Protein AF-A0A9N9K2X1-F1 (afdb_monomer_lite)

Structure (mmCIF, N/CA/C/O backbone):
data_AF-A0A9N9K2X1-F1
#
_entry.id   AF-A0A9N9K2X1-F1
#
loop_
_atom_site.group_PDB
_atom_site.id
_atom_site.type_symbol
_atom_site.label_atom_id
_atom_site.label_alt_id
_atom_site.label_comp_id
_atom_site.label_asym_id
_atom_site.label_entity_id
_atom_site.label_seq_id
_atom_site.pdbx_PDB_ins_code
_atom_site.Cartn_x
_atom_site.Cartn_y
_atom_site.Cartn_z
_atom_site.occupancy
_atom_site.B_iso_or_equiv
_atom_site.auth_seq_id
_atom_site.auth_comp_id
_atom_site.auth_asym_id
_atom_site.auth_atom_id
_atom_site.pdbx_PDB_model_num
ATOM 1 N N . VAL A 1 1 ? 5.734 10.054 -2.076 1.00 80.88 1 VAL A N 1
ATOM 2 C CA . VAL A 1 1 ? 6.865 9.571 -2.913 1.00 80.88 1 VAL A CA 1
ATOM 3 C C . VAL A 1 1 ? 6.576 9.712 -4.404 1.00 80.88 1 VAL A C 1
ATOM 5 O O . VAL A 1 1 ? 7.288 10.464 -5.053 1.00 80.88 1 VAL A O 1
ATOM 8 N N . PHE A 1 2 ? 5.542 9.061 -4.954 1.00 87.94 2 PHE A N 1
ATOM 9 C CA . PHE A 1 2 ? 5.272 9.097 -6.401 1.00 87.94 2 PHE A CA 1
ATOM 10 C C . PHE A 1 2 ? 5.080 10.501 -6.980 1.00 87.94 2 PHE A C 1
ATOM 12 O O . PHE A 1 2 ? 5.677 10.786 -8.007 1.00 87.94 2 PHE A O 1
ATOM 19 N N . ASP A 1 3 ? 4.344 11.396 -6.319 1.00 88.25 3 ASP A N 1
ATOM 20 C CA . ASP A 1 3 ? 4.157 12.766 -6.832 1.00 88.25 3 ASP A CA 1
ATOM 21 C C . ASP A 1 3 ? 5.471 13.547 -6.903 1.00 88.25 3 ASP A C 1
ATOM 23 O O . ASP A 1 3 ? 5.745 14.235 -7.885 1.00 88.25 3 ASP A O 1
ATOM 27 N N . TYR A 1 4 ? 6.339 13.364 -5.906 1.00 88.38 4 TYR A N 1
ATOM 28 C CA . TYR A 1 4 ? 7.687 13.915 -5.941 1.00 88.38 4 TYR A CA 1
ATOM 29 C C . TYR A 1 4 ? 8.490 13.327 -7.113 1.00 88.38 4 TYR A C 1
ATOM 31 O O . TYR A 1 4 ? 9.079 14.084 -7.880 1.00 88.38 4 TYR A O 1
ATOM 39 N N . LEU A 1 5 ? 8.480 12.003 -7.311 1.00 91.25 5 LEU A N 1
ATOM 40 C CA . LEU A 1 5 ? 9.215 11.377 -8.417 1.00 91.25 5 LEU A CA 1
ATOM 41 C C . LEU A 1 5 ? 8.670 11.813 -9.788 1.00 91.25 5 LEU A C 1
ATOM 43 O O . LEU A 1 5 ? 9.458 12.113 -10.682 1.00 91.25 5 LEU A O 1
ATOM 47 N N . ARG A 1 6 ? 7.343 11.917 -9.937 1.00 93.06 6 ARG A N 1
ATOM 48 C CA . A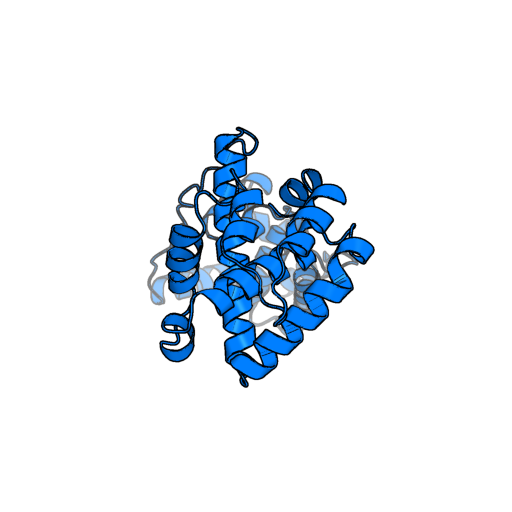RG A 1 6 ? 6.672 12.421 -11.148 1.00 93.06 6 ARG A CA 1
ATOM 49 C C . ARG A 1 6 ? 7.081 13.854 -11.459 1.00 93.06 6 ARG A C 1
ATOM 51 O O . ARG A 1 6 ? 7.358 14.160 -12.610 1.00 93.06 6 ARG A O 1
ATOM 58 N N . SER A 1 7 ? 7.223 14.706 -10.438 1.00 90.06 7 SER A N 1
ATOM 59 C CA . SER A 1 7 ? 7.677 16.095 -10.620 1.00 90.06 7 SER A CA 1
ATOM 60 C C . SER A 1 7 ? 9.088 16.217 -11.214 1.00 90.06 7 SER A C 1
ATOM 62 O O . SER A 1 7 ? 9.440 17.261 -11.759 1.00 90.06 7 SER A O 1
ATOM 64 N N . LYS A 1 8 ? 9.903 15.157 -11.113 1.00 88.50 8 LYS A N 1
ATOM 65 C CA . LYS A 1 8 ? 11.246 15.073 -11.706 1.00 88.50 8 LYS A CA 1
ATOM 66 C C . LYS A 1 8 ? 11.245 14.399 -13.086 1.00 88.50 8 LYS A C 1
ATOM 68 O O . LYS A 1 8 ? 12.270 14.407 -13.764 1.00 88.50 8 LYS A O 1
ATOM 73 N N . GLY A 1 9 ? 10.129 13.788 -13.484 1.00 91.56 9 GLY A N 1
ATOM 74 C CA . GLY A 1 9 ? 9.975 13.098 -14.757 1.00 91.56 9 GLY A CA 1
ATOM 75 C C . GLY A 1 9 ? 9.932 14.060 -15.941 1.00 91.56 9 GLY A C 1
ATOM 76 O O . GLY A 1 9 ? 9.418 15.171 -15.840 1.00 91.56 9 GLY A O 1
ATOM 77 N N . THR A 1 10 ? 10.483 13.635 -17.078 1.00 95.25 10 THR A N 1
ATOM 78 C CA . THR A 1 10 ? 10.420 14.387 -18.338 1.00 95.25 10 THR A CA 1
ATOM 79 C C . THR A 1 10 ? 10.227 13.446 -19.525 1.00 95.25 10 THR A C 1
ATOM 81 O O . THR A 1 10 ? 10.585 12.264 -19.466 1.00 95.25 10 THR A O 1
ATOM 84 N N . ALA A 1 11 ? 9.711 13.975 -20.637 1.00 95.62 11 ALA A N 1
ATOM 85 C CA . ALA A 1 11 ? 9.629 13.241 -21.900 1.00 95.62 11 ALA A CA 1
ATOM 86 C C . ALA A 1 11 ? 11.023 12.807 -22.396 1.00 95.62 11 ALA A C 1
ATOM 88 O O . ALA A 1 11 ? 11.191 11.707 -22.916 1.00 95.62 11 ALA A O 1
ATOM 89 N N . ASP A 1 12 ? 12.046 13.638 -22.182 1.00 96.50 12 ASP A N 1
ATOM 90 C CA . ASP A 1 12 ? 13.437 13.334 -22.538 1.00 96.50 12 ASP A CA 1
ATOM 91 C C . ASP A 1 12 ? 13.977 12.143 -21.745 1.00 96.50 12 ASP A C 1
ATOM 93 O O . ASP A 1 12 ? 14.631 11.270 -22.317 1.00 96.50 12 ASP A O 1
ATOM 97 N N . LEU A 1 13 ? 13.653 12.065 -20.450 1.00 95.69 13 LEU A N 1
ATOM 98 C CA . LEU A 1 13 ? 13.988 10.911 -19.622 1.00 95.69 13 LEU A CA 1
ATOM 99 C C . LEU A 1 13 ? 13.283 9.645 -20.130 1.00 95.69 13 LEU A C 1
ATOM 101 O O . LEU A 1 13 ? 13.936 8.612 -20.268 1.00 95.69 13 LEU A O 1
ATOM 105 N N . ALA A 1 14 ? 11.992 9.725 -20.472 1.00 96.44 14 ALA A N 1
ATOM 106 C CA . ALA A 1 14 ? 11.249 8.595 -21.037 1.00 96.44 14 ALA A CA 1
ATOM 107 C C . ALA A 1 14 ? 11.882 8.085 -22.342 1.00 96.44 14 ALA A C 1
ATOM 109 O O . ALA A 1 14 ? 12.139 6.886 -22.478 1.00 96.44 14 ALA A O 1
ATOM 110 N N . ARG A 1 15 ? 12.208 8.993 -23.272 1.00 95.50 15 ARG A N 1
ATOM 111 C CA . ARG A 1 15 ? 12.887 8.657 -24.535 1.00 95.50 15 ARG A CA 1
ATOM 112 C C . ARG A 1 15 ? 14.270 8.060 -24.301 1.00 95.50 15 ARG A C 1
ATOM 114 O O . ARG A 1 15 ? 14.623 7.079 -24.950 1.00 95.50 15 ARG A O 1
ATOM 121 N N . SER A 1 16 ? 15.035 8.621 -23.364 1.00 95.06 16 SER A N 1
ATOM 122 C CA . SER A 1 16 ? 16.361 8.118 -22.990 1.00 95.06 16 SER A CA 1
ATOM 123 C C . SER A 1 16 ? 16.284 6.673 -22.489 1.00 95.06 16 SER A C 1
ATOM 125 O O . SER A 1 16 ? 16.971 5.803 -23.027 1.00 95.06 16 SER A O 1
ATOM 127 N N . LEU A 1 17 ? 15.365 6.385 -21.560 1.00 95.06 17 LEU A N 1
ATOM 128 C CA . LEU A 1 17 ? 15.118 5.030 -21.054 1.00 95.06 17 LEU A CA 1
ATOM 129 C C . LEU A 1 17 ? 14.725 4.063 -22.182 1.00 95.06 17 LEU A C 1
ATOM 131 O O . LEU A 1 17 ? 15.268 2.965 -22.275 1.00 95.06 17 LEU A O 1
ATOM 135 N N . CYS A 1 18 ? 13.825 4.481 -23.076 1.00 94.69 18 CYS A N 1
ATOM 136 C CA . CYS A 1 18 ? 13.357 3.642 -24.183 1.00 94.69 18 CYS A CA 1
ATOM 137 C C . CYS A 1 18 ? 14.431 3.400 -25.251 1.00 94.69 18 CYS A C 1
ATOM 139 O O . CYS A 1 18 ? 14.472 2.324 -25.846 1.00 94.69 18 CYS A O 1
ATOM 141 N N . SER A 1 19 ? 15.339 4.356 -25.467 1.00 91.56 19 SER A N 1
ATOM 142 C CA . SER A 1 19 ? 16.442 4.218 -26.428 1.00 91.56 19 SER A CA 1
ATOM 143 C C . SER A 1 19 ? 17.458 3.137 -26.042 1.00 91.56 19 SER A C 1
ATOM 145 O O . SER A 1 19 ? 18.160 2.619 -26.907 1.00 91.56 19 SER A O 1
ATOM 147 N N . ALA A 1 20 ? 17.506 2.769 -24.757 1.00 88.38 20 ALA A N 1
ATOM 148 C CA . ALA A 1 20 ? 18.355 1.704 -24.232 1.00 88.38 20 ALA A CA 1
ATOM 149 C C . ALA A 1 20 ? 17.711 0.303 -24.319 1.00 88.38 20 ALA A C 1
ATOM 151 O O . ALA A 1 20 ? 18.327 -0.674 -23.885 1.00 88.38 20 ALA A O 1
ATOM 152 N N . GLN A 1 21 ? 16.490 0.188 -24.863 1.00 94.88 21 GLN A N 1
ATOM 153 C CA . GLN A 1 21 ? 15.801 -1.092 -25.024 1.00 94.88 21 GLN A CA 1
ATOM 154 C C . GLN A 1 21 ? 16.490 -1.972 -26.074 1.00 94.88 21 GLN A C 1
ATOM 156 O O . GLN A 1 21 ? 16.774 -1.551 -27.196 1.00 94.88 21 GLN A O 1
ATOM 161 N N . GLU A 1 22 ? 16.708 -3.234 -25.724 1.00 94.88 22 GLU A N 1
ATOM 162 C CA . GLU A 1 22 ? 17.331 -4.229 -26.586 1.00 94.88 22 GLU A CA 1
ATOM 163 C C . GLU A 1 22 ? 16.373 -4.717 -27.696 1.00 94.88 22 GLU A C 1
ATOM 165 O O . GLU A 1 22 ? 15.149 -4.515 -27.677 1.00 94.88 22 GLU A O 1
ATOM 170 N N . SER A 1 23 ? 16.925 -5.383 -28.715 1.00 93.19 23 SER A N 1
ATOM 171 C CA . SER A 1 23 ? 16.158 -5.859 -29.878 1.00 93.19 23 SER A CA 1
ATOM 172 C C . SER A 1 23 ? 15.098 -6.908 -29.515 1.00 93.19 23 SER A C 1
ATOM 174 O O . SER A 1 23 ? 14.018 -6.920 -30.105 1.00 93.19 23 SER A O 1
ATOM 176 N N . ASN A 1 24 ? 15.366 -7.730 -28.501 1.00 92.19 24 ASN A N 1
ATOM 177 C CA . ASN A 1 24 ? 14.441 -8.711 -27.918 1.00 92.19 24 ASN A CA 1
ATOM 178 C C . ASN A 1 24 ? 13.330 -8.081 -27.046 1.00 92.19 24 ASN A C 1
ATOM 180 O O . ASN A 1 24 ? 12.452 -8.802 -26.587 1.00 92.19 24 ASN A O 1
ATOM 184 N N . GLY A 1 25 ? 13.356 -6.762 -26.816 1.00 93.00 25 GLY A N 1
ATOM 185 C CA . GLY A 1 25 ? 12.379 -6.047 -25.991 1.00 93.00 25 GLY A CA 1
ATOM 186 C C . GLY A 1 25 ? 12.770 -5.871 -24.520 1.00 93.00 25 GLY A C 1
ATOM 187 O O . GLY A 1 25 ? 12.050 -5.169 -23.810 1.00 93.00 25 GLY A O 1
ATOM 188 N N . THR A 1 26 ? 13.892 -6.429 -24.054 1.00 96.75 26 THR A N 1
ATOM 189 C CA . THR A 1 26 ? 14.354 -6.243 -22.667 1.00 96.75 26 THR A CA 1
ATOM 190 C C . THR A 1 26 ? 15.044 -4.905 -22.451 1.00 96.75 26 THR A C 1
ATOM 192 O O . THR A 1 26 ? 15.511 -4.267 -23.393 1.00 96.75 26 THR A O 1
ATOM 195 N N . PHE A 1 27 ? 15.138 -4.484 -21.190 1.00 95.75 27 PHE A N 1
ATOM 196 C CA . PHE A 1 27 ? 15.959 -3.343 -20.796 1.00 95.75 27 PHE A CA 1
ATOM 197 C C . PHE A 1 27 ? 17.267 -3.814 -20.170 1.00 95.75 27 PHE A C 1
ATOM 199 O O . PHE A 1 27 ? 17.285 -4.678 -19.290 1.00 95.75 27 PHE A O 1
ATOM 206 N N . SER A 1 28 ? 18.366 -3.218 -20.626 1.00 89.56 28 SER A N 1
ATOM 207 C CA . SER A 1 28 ? 19.702 -3.510 -20.117 1.00 89.56 28 SER A CA 1
ATOM 208 C C . SER A 1 28 ? 19.957 -2.798 -18.778 1.00 89.56 28 SER A C 1
ATOM 210 O O . SER A 1 28 ? 19.285 -1.805 -18.466 1.00 89.56 28 SER A O 1
ATOM 212 N N . PRO A 1 29 ? 20.968 -3.224 -17.996 1.00 89.81 29 PRO A N 1
ATOM 213 C CA . PRO A 1 29 ? 21.366 -2.542 -16.764 1.00 89.81 29 PRO A CA 1
ATOM 214 C C . PRO A 1 29 ? 21.698 -1.058 -16.972 1.00 89.81 29 PRO A C 1
ATOM 216 O O . PRO A 1 29 ? 21.477 -0.244 -16.077 1.00 89.81 29 PRO A O 1
ATOM 219 N N . GLN A 1 30 ? 22.196 -0.684 -18.157 1.00 88.06 30 GLN A N 1
ATOM 220 C CA . GLN A 1 30 ? 22.507 0.703 -18.512 1.00 88.06 30 GLN A CA 1
ATOM 221 C C . GLN A 1 30 ? 21.273 1.604 -18.417 1.00 88.06 30 GLN A C 1
ATOM 223 O O . GLN A 1 30 ? 21.400 2.752 -17.999 1.00 88.06 30 GLN A O 1
ATOM 228 N N . THR A 1 31 ? 20.080 1.074 -18.684 1.00 90.44 31 THR A N 1
ATOM 229 C CA . THR A 1 31 ? 18.815 1.802 -18.513 1.00 90.44 31 THR A CA 1
ATOM 230 C C . THR A 1 31 ? 18.639 2.310 -17.082 1.00 90.44 31 THR A C 1
ATOM 232 O O . THR A 1 31 ? 18.198 3.430 -16.870 1.00 90.44 31 THR A O 1
ATOM 235 N N . LEU A 1 32 ? 19.039 1.532 -16.072 1.00 91.69 32 LEU A N 1
ATOM 236 C CA . LEU A 1 32 ? 18.904 1.957 -14.676 1.00 91.69 32 LEU A CA 1
ATOM 237 C C . LEU A 1 32 ? 19.954 2.993 -14.265 1.00 91.69 32 LEU A C 1
ATOM 239 O O . LEU A 1 32 ? 19.737 3.735 -13.312 1.00 91.69 32 LEU A O 1
ATOM 243 N N . THR A 1 33 ? 21.072 3.092 -14.990 1.00 91.56 33 THR A N 1
ATOM 244 C CA . THR A 1 33 ? 22.101 4.105 -14.698 1.00 91.56 33 THR A CA 1
ATOM 245 C C . THR A 1 33 ? 21.615 5.528 -14.972 1.00 91.56 33 THR A C 1
ATOM 247 O O . THR A 1 33 ? 22.058 6.459 -14.302 1.00 91.56 33 THR A O 1
ATOM 250 N N . THR A 1 34 ? 20.650 5.709 -15.884 1.00 91.94 34 THR A N 1
ATOM 251 C CA . THR A 1 34 ? 20.053 7.026 -16.167 1.00 91.94 34 THR A CA 1
ATOM 252 C C . THR A 1 34 ? 19.150 7.520 -15.040 1.00 91.94 34 THR A C 1
ATOM 254 O O . THR A 1 34 ? 18.754 8.680 -15.044 1.00 91.94 34 THR A O 1
ATOM 257 N N . LEU A 1 35 ? 18.812 6.650 -14.084 1.00 93.19 35 LEU A N 1
ATOM 258 C CA . LEU A 1 35 ? 18.000 6.977 -12.916 1.00 93.19 35 LEU A CA 1
ATOM 259 C C . LEU A 1 35 ? 18.851 7.401 -11.711 1.00 93.19 35 LEU A C 1
ATOM 261 O O . LEU A 1 35 ? 18.320 7.548 -10.617 1.00 93.19 35 LEU A O 1
ATOM 265 N N . HIS A 1 36 ? 20.161 7.605 -11.854 1.00 88.62 36 HIS A N 1
ATOM 266 C CA . HIS A 1 36 ? 20.973 8.167 -10.773 1.00 88.62 36 HIS A CA 1
ATOM 267 C C . HIS A 1 36 ? 20.515 9.608 -10.436 1.00 88.62 36 HIS A C 1
ATOM 269 O O . HIS A 1 36 ? 20.318 10.400 -11.359 1.00 88.62 36 HIS A O 1
ATOM 275 N N . PRO A 1 37 ? 20.386 10.007 -9.152 1.00 89.12 37 PRO A N 1
ATOM 276 C CA . PRO A 1 37 ? 20.785 9.289 -7.933 1.00 89.12 37 PRO A CA 1
ATOM 277 C C . PRO A 1 37 ? 19.715 8.373 -7.320 1.00 89.12 37 PRO A C 1
ATOM 279 O O . PRO A 1 37 ? 20.009 7.718 -6.322 1.00 89.12 37 PRO A O 1
ATOM 282 N N . LEU A 1 38 ? 18.500 8.316 -7.883 1.00 91.69 38 LEU A N 1
ATOM 283 C CA . LEU A 1 38 ? 17.420 7.453 -7.387 1.00 91.69 38 LEU A CA 1
ATOM 284 C C . LEU A 1 38 ? 17.849 5.984 -7.360 1.00 91.69 38 LEU A C 1
ATOM 286 O O . LEU A 1 38 ? 17.589 5.297 -6.383 1.00 91.69 38 LEU A O 1
ATOM 290 N N . ILE A 1 39 ? 18.522 5.520 -8.415 1.00 93.25 39 ILE A N 1
ATOM 291 C CA . ILE A 1 39 ? 19.119 4.184 -8.477 1.00 93.25 39 ILE A CA 1
ATOM 292 C C . ILE A 1 39 ? 20.645 4.311 -8.400 1.00 93.25 39 ILE A C 1
ATOM 294 O O . ILE A 1 39 ? 21.263 4.756 -9.370 1.00 93.25 39 ILE A O 1
ATOM 298 N N . PRO A 1 40 ? 21.284 3.916 -7.279 1.00 82.94 40 PRO A N 1
ATOM 299 C CA . PRO A 1 40 ? 22.731 4.058 -7.111 1.00 82.94 40 PRO A CA 1
ATOM 300 C C . PRO A 1 40 ? 23.538 3.186 -8.075 1.00 82.94 40 PRO A C 1
ATOM 302 O O . PRO A 1 40 ? 24.543 3.625 -8.630 1.00 82.94 40 PRO A O 1
ATOM 305 N N . SER A 1 41 ? 23.111 1.935 -8.272 1.00 93.00 41 SER A N 1
ATOM 306 C CA . SER A 1 41 ? 23.703 1.039 -9.263 1.00 93.00 41 SER A CA 1
ATOM 307 C C . SER A 1 41 ? 22.702 -0.032 -9.715 1.00 93.00 41 SER A C 1
ATOM 309 O O . SER A 1 41 ? 21.894 -0.485 -8.898 1.00 93.00 41 SER A O 1
ATOM 311 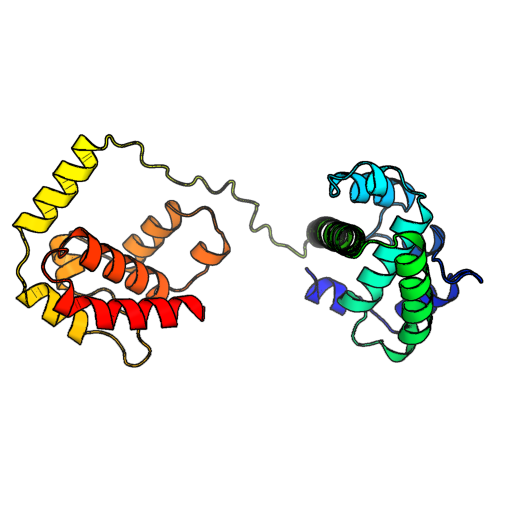N N . PRO A 1 42 ? 22.776 -0.506 -10.972 1.00 93.44 42 PRO A N 1
ATOM 312 C CA . PRO A 1 42 ? 21.895 -1.571 -11.454 1.00 93.44 42 PRO A CA 1
ATOM 313 C C . PRO A 1 42 ? 22.071 -2.881 -10.676 1.00 93.44 42 PRO A C 1
ATOM 315 O O . PRO A 1 42 ? 21.097 -3.538 -10.324 1.00 93.44 42 PRO A O 1
ATOM 318 N N . LYS A 1 43 ? 23.318 -3.234 -10.338 1.00 91.62 43 LYS A N 1
ATOM 319 C CA . LYS A 1 43 ? 23.625 -4.470 -9.609 1.00 91.62 43 LYS A CA 1
ATOM 320 C C . LYS A 1 43 ? 22.983 -4.482 -8.218 1.00 91.62 43 LYS A C 1
ATOM 322 O O . LYS A 1 43 ? 22.274 -5.426 -7.883 1.00 91.62 43 LYS A O 1
ATOM 327 N N . SER A 1 44 ? 23.191 -3.422 -7.434 1.00 89.69 44 SER A N 1
ATOM 328 C CA . SER A 1 44 ? 22.597 -3.312 -6.095 1.00 89.69 44 SER A CA 1
ATOM 329 C C . SER A 1 44 ? 21.070 -3.237 -6.148 1.00 89.69 44 SER A C 1
ATOM 331 O O . SER A 1 44 ? 20.404 -3.709 -5.228 1.00 89.69 44 SER A O 1
ATOM 333 N N . ALA A 1 45 ? 20.509 -2.662 -7.219 1.00 92.31 45 ALA A N 1
ATOM 334 C CA . ALA A 1 45 ? 19.066 -2.629 -7.432 1.00 92.31 45 ALA A CA 1
ATOM 335 C C . ALA A 1 45 ? 18.492 -4.042 -7.571 1.00 92.31 45 ALA A C 1
ATOM 337 O O . ALA A 1 45 ? 17.551 -4.386 -6.862 1.00 92.31 45 ALA A O 1
ATOM 338 N N . VAL A 1 46 ? 19.097 -4.889 -8.410 1.00 95.12 46 VAL A N 1
ATOM 339 C CA . VAL A 1 46 ? 18.657 -6.283 -8.576 1.00 95.12 46 VAL A CA 1
ATOM 340 C C . VAL A 1 46 ? 18.812 -7.085 -7.285 1.00 95.12 46 VAL A C 1
ATOM 342 O O . VAL A 1 46 ? 17.898 -7.817 -6.908 1.00 95.12 46 VAL A O 1
ATOM 345 N N . GLU A 1 47 ? 19.937 -6.934 -6.580 1.00 90.88 47 GLU A N 1
ATOM 346 C CA . GLU A 1 47 ? 20.147 -7.583 -5.278 1.00 90.88 47 GLU A CA 1
ATOM 347 C C . GLU A 1 47 ? 19.058 -7.183 -4.270 1.00 90.88 47 GLU A C 1
ATOM 349 O O . GLU A 1 47 ? 18.527 -8.049 -3.579 1.00 90.88 47 GLU A O 1
ATOM 354 N N . SER A 1 48 ? 18.665 -5.905 -4.245 1.00 89.75 48 SER A N 1
ATOM 355 C CA . SER A 1 48 ? 17.614 -5.389 -3.356 1.00 89.75 48 SER A CA 1
ATOM 356 C C . SER A 1 48 ? 16.216 -5.864 -3.760 1.00 89.75 48 SER A C 1
ATOM 358 O O . SER A 1 48 ? 15.454 -6.318 -2.913 1.00 89.75 48 SER A O 1
ATOM 360 N N . LEU A 1 49 ? 15.882 -5.822 -5.054 1.00 91.31 49 LEU A N 1
ATOM 361 C CA . LEU A 1 49 ? 14.602 -6.303 -5.589 1.00 91.31 49 LEU A CA 1
ATOM 362 C C . LEU A 1 49 ? 14.349 -7.771 -5.220 1.00 91.31 49 LEU A C 1
ATOM 364 O O . LEU A 1 49 ? 13.249 -8.133 -4.802 1.00 91.31 49 LEU A O 1
ATOM 368 N N . LYS A 1 50 ? 15.393 -8.607 -5.293 1.00 91.69 50 LYS A N 1
ATOM 369 C CA . LYS A 1 50 ? 15.336 -10.031 -4.928 1.00 91.69 50 LYS A CA 1
ATOM 370 C C . LYS A 1 50 ? 14.996 -10.274 -3.450 1.00 91.69 50 LYS A C 1
ATOM 372 O O . LYS A 1 50 ? 14.492 -11.354 -3.129 1.00 91.69 50 LYS A O 1
ATOM 377 N N . LEU A 1 51 ? 15.237 -9.307 -2.556 1.00 88.56 51 LEU A N 1
ATOM 378 C CA . LEU A 1 51 ? 14.885 -9.411 -1.132 1.00 88.56 51 LEU A CA 1
ATOM 379 C C . LEU A 1 51 ? 13.373 -9.306 -0.887 1.00 88.56 51 LEU A C 1
ATOM 381 O O . LEU A 1 51 ? 12.880 -9.897 0.070 1.00 88.56 51 LEU A O 1
ATOM 385 N N . PHE A 1 52 ? 12.635 -8.618 -1.764 1.00 85.31 52 PHE A N 1
ATOM 386 C CA . PHE A 1 52 ? 11.184 -8.415 -1.638 1.00 85.31 52 PHE A CA 1
ATOM 387 C C . PHE A 1 52 ? 10.338 -9.569 -2.191 1.00 85.31 52 PHE A C 1
ATOM 389 O O . PHE A 1 52 ? 9.112 -9.529 -2.127 1.00 85.31 52 PHE A O 1
ATOM 396 N N . VAL A 1 53 ? 10.976 -10.611 -2.723 1.00 83.12 53 VAL A N 1
ATOM 397 C CA . VAL A 1 53 ? 10.309 -11.778 -3.307 1.00 83.12 53 VAL A CA 1
ATOM 398 C C . VAL A 1 53 ? 10.572 -13.001 -2.452 1.00 83.12 53 VAL A C 1
ATOM 400 O O . VAL A 1 53 ? 11.717 -13.296 -2.116 1.00 83.12 53 VAL A O 1
ATOM 403 N N . SER A 1 54 ? 9.522 -13.747 -2.119 1.00 83.75 54 SER A N 1
ATOM 404 C CA . SER A 1 54 ? 9.592 -14.944 -1.273 1.00 83.75 54 SER A CA 1
ATOM 405 C C . SER A 1 54 ? 9.878 -16.211 -2.074 1.00 83.75 54 SER A C 1
ATOM 407 O O . SER A 1 54 ? 10.485 -17.151 -1.557 1.00 83.75 54 SER A O 1
ATOM 409 N N . ARG A 1 55 ? 9.457 -16.259 -3.344 1.00 83.44 55 ARG A N 1
ATOM 410 C CA . ARG A 1 55 ? 9.545 -17.474 -4.162 1.00 83.44 55 ARG A CA 1
ATOM 411 C C . ARG A 1 55 ? 10.939 -17.672 -4.780 1.00 83.44 55 ARG A C 1
ATOM 413 O O . ARG A 1 55 ? 11.383 -16.834 -5.567 1.00 83.44 55 ARG A O 1
ATOM 420 N N . PRO A 1 56 ? 11.612 -18.819 -4.535 1.00 88.50 56 PRO A N 1
ATOM 421 C CA . PRO A 1 56 ? 12.955 -19.076 -5.062 1.00 88.50 56 PRO A CA 1
ATOM 422 C C . PRO A 1 56 ? 13.047 -19.081 -6.591 1.00 88.50 56 PRO A C 1
ATOM 424 O O . PRO A 1 56 ? 14.064 -18.653 -7.126 1.00 88.50 56 PRO A O 1
ATOM 427 N N . LYS A 1 57 ? 11.996 -19.543 -7.291 1.00 89.69 57 LYS A N 1
ATOM 428 C CA . LYS A 1 57 ? 11.950 -19.571 -8.765 1.00 89.69 57 LYS A CA 1
ATOM 429 C C . LYS A 1 57 ? 12.196 -18.176 -9.346 1.00 89.69 57 LYS A C 1
ATOM 431 O O . LYS A 1 57 ? 13.074 -18.026 -10.179 1.00 89.69 57 LYS A O 1
ATOM 436 N N . LEU A 1 58 ? 11.468 -17.172 -8.854 1.00 89.88 58 LEU A N 1
ATOM 437 C CA . LEU A 1 58 ? 11.601 -15.788 -9.303 1.00 89.88 58 LEU A CA 1
ATOM 438 C C . LEU A 1 58 ? 12.896 -15.153 -8.776 1.00 89.88 58 LEU A C 1
ATOM 440 O O . LEU A 1 58 ? 13.640 -14.546 -9.540 1.00 89.88 58 LEU A O 1
ATOM 444 N N . ARG A 1 59 ? 13.219 -15.357 -7.489 1.00 90.38 59 ARG A N 1
ATOM 445 C CA . ARG A 1 59 ? 14.435 -14.815 -6.851 1.00 90.38 59 ARG A CA 1
ATOM 446 C C . ARG A 1 59 ? 15.726 -15.206 -7.585 1.00 90.38 59 ARG A C 1
ATOM 448 O O . ARG A 1 59 ? 16.647 -14.396 -7.676 1.00 90.38 59 ARG A O 1
ATOM 455 N N . ASN A 1 60 ? 15.783 -16.434 -8.098 1.00 91.19 60 ASN A N 1
ATOM 456 C CA . ASN A 1 60 ? 16.953 -16.990 -8.779 1.00 91.19 60 ASN A CA 1
ATOM 457 C C . ASN A 1 60 ? 16.919 -16.818 -10.307 1.00 91.19 60 ASN A C 1
ATOM 459 O O . ASN A 1 60 ? 17.790 -17.361 -10.986 1.00 91.19 60 ASN A O 1
ATOM 463 N N . ASP A 1 61 ? 15.933 -16.103 -10.851 1.00 92.62 61 ASP A N 1
ATOM 464 C CA . ASP A 1 61 ? 15.848 -15.866 -12.290 1.00 92.62 61 ASP A CA 1
ATOM 465 C C . ASP A 1 61 ? 16.873 -14.817 -12.760 1.00 92.62 61 ASP A C 1
ATOM 467 O O . ASP A 1 61 ? 17.516 -14.123 -11.962 1.00 92.62 61 ASP A O 1
ATOM 471 N N . VAL A 1 62 ? 17.044 -14.726 -14.079 1.00 93.94 62 VAL A N 1
ATOM 472 C CA . VAL A 1 62 ? 18.057 -13.882 -14.719 1.00 93.94 62 VAL A CA 1
ATOM 473 C C . VAL A 1 62 ? 17.827 -12.398 -14.438 1.00 93.94 62 VAL A C 1
ATOM 475 O O . VAL A 1 62 ? 16.701 -11.902 -14.448 1.00 93.94 62 VAL A O 1
ATOM 478 N N . ASP A 1 63 ? 18.917 -11.654 -14.258 1.00 95.00 63 ASP A N 1
ATOM 479 C CA . ASP A 1 63 ? 18.863 -10.237 -13.882 1.00 95.00 63 ASP A CA 1
ATOM 480 C C . ASP A 1 63 ? 18.092 -9.371 -14.893 1.00 95.00 63 ASP A C 1
ATOM 482 O O . ASP A 1 63 ? 17.469 -8.384 -14.509 1.00 95.00 63 ASP A O 1
ATOM 486 N N . SER A 1 64 ? 18.065 -9.743 -16.178 1.00 95.19 64 SER A N 1
ATOM 487 C CA . SER A 1 64 ? 17.295 -9.037 -17.215 1.00 95.19 64 SER A CA 1
ATOM 488 C C . SER A 1 64 ? 15.797 -8.946 -16.910 1.00 95.19 64 SER A C 1
ATOM 490 O O . SER A 1 64 ? 15.177 -7.961 -17.304 1.00 95.19 64 SER A O 1
ATOM 492 N N . ILE A 1 65 ? 15.216 -9.910 -16.182 1.00 96.69 65 ILE A N 1
ATOM 493 C CA . ILE A 1 65 ? 13.815 -9.837 -15.731 1.00 96.69 65 ILE A CA 1
ATOM 494 C C . ILE A 1 65 ? 13.628 -8.663 -14.777 1.00 96.69 65 ILE A C 1
ATOM 496 O O . ILE A 1 65 ? 12.711 -7.868 -14.953 1.00 96.69 65 ILE A O 1
ATOM 500 N N . TRP A 1 66 ? 14.532 -8.513 -13.811 1.00 97.31 66 TRP A N 1
ATOM 501 C CA . TRP A 1 66 ? 14.471 -7.466 -12.795 1.00 97.31 66 TRP A CA 1
ATOM 502 C C . TRP A 1 66 ? 14.695 -6.076 -13.384 1.00 97.31 66 TRP A C 1
ATOM 504 O O . TRP A 1 66 ? 13.930 -5.161 -13.086 1.00 97.31 66 TRP A O 1
ATOM 514 N N . HIS A 1 67 ? 15.690 -5.925 -14.265 1.00 96.62 67 HIS A N 1
ATOM 515 C CA . HIS A 1 67 ? 15.917 -4.667 -14.983 1.00 96.62 67 HIS A CA 1
ATOM 516 C C . HIS A 1 67 ? 14.687 -4.278 -15.808 1.00 96.62 67 HIS A C 1
ATOM 518 O O . HIS A 1 67 ? 14.185 -3.163 -15.692 1.00 96.62 67 HIS A O 1
ATOM 524 N N . THR A 1 68 ? 14.165 -5.224 -16.591 1.00 97.81 68 THR A N 1
ATOM 525 C CA . THR A 1 68 ? 13.031 -4.989 -17.488 1.00 97.81 68 THR A CA 1
ATOM 526 C C . THR A 1 68 ? 11.760 -4.656 -16.713 1.00 97.81 68 THR A C 1
ATOM 528 O O . THR A 1 68 ? 11.124 -3.643 -17.000 1.00 97.81 68 THR A O 1
ATOM 531 N N . ALA A 1 69 ? 11.413 -5.447 -15.695 1.00 98.19 69 ALA A N 1
ATOM 532 C CA . ALA A 1 69 ? 10.227 -5.219 -14.876 1.00 98.19 69 ALA A CA 1
ATOM 533 C C . ALA A 1 69 ? 10.293 -3.888 -14.121 1.00 98.19 69 ALA A C 1
ATOM 535 O O . ALA A 1 69 ? 9.318 -3.134 -14.126 1.00 98.19 69 ALA A O 1
ATOM 536 N N . PHE A 1 70 ? 11.448 -3.553 -13.538 1.00 98.25 70 PHE A N 1
ATOM 537 C CA . PHE A 1 70 ? 11.605 -2.286 -12.832 1.00 98.25 70 PHE A CA 1
ATOM 538 C C . PHE A 1 70 ? 11.510 -1.084 -13.779 1.00 98.25 70 PHE A C 1
ATOM 540 O O . PHE A 1 70 ? 10.832 -0.108 -13.460 1.00 98.25 70 PHE A O 1
ATOM 547 N N . THR A 1 71 ? 12.116 -1.154 -14.971 1.00 97.94 71 THR A N 1
ATOM 548 C CA . THR A 1 71 ? 11.980 -0.092 -15.979 1.00 97.94 71 THR A CA 1
ATOM 549 C C . THR A 1 71 ? 10.527 0.082 -16.424 1.00 97.94 71 THR A C 1
ATOM 551 O O . THR A 1 71 ? 10.047 1.214 -16.450 1.00 97.94 71 THR A O 1
ATOM 554 N N . ILE A 1 72 ? 9.798 -1.008 -16.707 1.00 98.31 72 ILE A N 1
ATOM 555 C CA . ILE A 1 72 ? 8.358 -0.946 -17.020 1.00 98.31 72 ILE A CA 1
ATOM 556 C C . ILE A 1 72 ? 7.599 -0.262 -15.879 1.00 98.31 72 ILE A C 1
ATOM 558 O O . ILE A 1 72 ? 6.7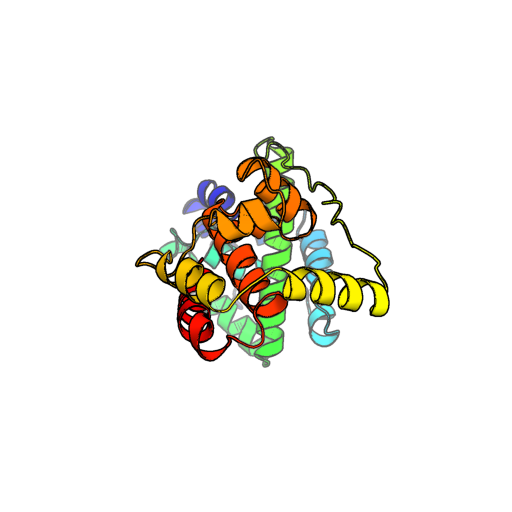93 0.638 -16.121 1.00 98.31 72 ILE A O 1
ATOM 562 N N . TYR A 1 73 ? 7.862 -0.681 -14.637 1.00 98.31 73 TYR A N 1
ATOM 563 C CA . TYR A 1 73 ? 7.188 -0.154 -13.456 1.00 98.31 73 TYR A CA 1
ATOM 564 C C . TYR A 1 73 ? 7.424 1.351 -13.290 1.00 98.31 73 TYR A C 1
ATOM 566 O O . TYR A 1 73 ? 6.475 2.107 -13.074 1.00 98.31 73 TYR A O 1
ATOM 574 N N . TYR A 1 74 ? 8.672 1.793 -13.452 1.00 98.00 74 TYR A N 1
ATOM 575 C CA . TYR A 1 74 ? 9.045 3.201 -13.386 1.00 98.00 74 TYR A CA 1
ATOM 576 C C . TYR A 1 74 ? 8.359 4.022 -14.485 1.00 98.00 74 TYR A C 1
ATOM 578 O O . TYR A 1 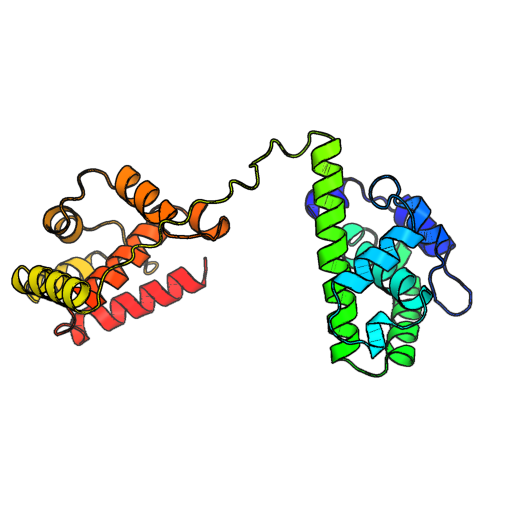74 ? 7.728 5.034 -14.189 1.00 98.00 74 TYR A O 1
ATOM 586 N N . LEU A 1 75 ? 8.413 3.567 -15.742 1.00 97.88 75 LEU A N 1
ATOM 587 C CA . LEU A 1 75 ? 7.777 4.250 -16.875 1.00 97.88 75 LEU A CA 1
ATOM 588 C C . LEU A 1 75 ? 6.266 4.418 -16.654 1.00 97.88 75 LEU A C 1
ATOM 590 O O . LEU A 1 75 ? 5.748 5.526 -16.777 1.00 97.88 75 LEU A O 1
ATOM 594 N N . LYS A 1 76 ? 5.576 3.345 -16.242 1.00 97.75 76 LYS A N 1
ATOM 595 C CA . LYS A 1 76 ? 4.117 3.341 -16.047 1.00 97.75 76 LYS A CA 1
ATOM 596 C C . LYS A 1 76 ? 3.645 4.167 -14.846 1.00 97.75 76 LYS A C 1
ATOM 598 O O . LYS A 1 76 ? 2.550 4.712 -14.906 1.00 97.75 76 LYS A O 1
ATOM 603 N N . ASN A 1 77 ? 4.430 4.260 -13.768 1.00 96.69 77 ASN A N 1
ATOM 604 C CA . ASN A 1 77 ? 3.982 4.906 -12.522 1.00 96.69 77 ASN A CA 1
ATOM 605 C C . ASN A 1 77 ? 4.585 6.296 -12.277 1.00 96.69 77 ASN A C 1
ATOM 607 O O . ASN A 1 77 ? 3.935 7.145 -11.657 1.00 96.69 77 ASN A O 1
ATOM 611 N N . VAL A 1 78 ? 5.815 6.531 -12.742 1.00 96.81 78 VAL A N 1
ATOM 612 C CA . VAL A 1 78 ? 6.552 7.792 -12.553 1.00 96.81 78 VAL A CA 1
ATOM 613 C C . VAL A 1 78 ? 6.494 8.669 -13.798 1.00 96.81 78 VAL A C 1
ATOM 615 O O . VAL A 1 78 ? 6.382 9.881 -13.667 1.00 96.81 78 VAL A O 1
ATOM 618 N N . LEU A 1 79 ? 6.522 8.086 -15.001 1.00 96.62 79 LEU A N 1
ATOM 619 C CA . LEU A 1 79 ? 6.454 8.838 -16.263 1.00 96.62 79 LEU A CA 1
ATOM 620 C C . LEU A 1 79 ? 5.093 8.699 -16.955 1.00 96.62 79 LEU A C 1
ATOM 622 O O . LEU A 1 79 ? 5.013 8.771 -18.181 1.00 96.62 79 LEU A O 1
ATOM 626 N N . MET A 1 80 ? 4.020 8.508 -16.183 1.00 95.44 80 MET A N 1
ATOM 627 C CA . MET A 1 80 ? 2.673 8.272 -16.715 1.00 95.44 80 MET A CA 1
ATOM 628 C C . MET A 1 80 ? 2.192 9.376 -17.672 1.00 95.44 80 MET A C 1
ATOM 630 O O . MET A 1 80 ? 1.565 9.076 -18.683 1.00 95.44 80 MET A O 1
ATOM 634 N N . ASP A 1 81 ? 2.584 10.629 -17.428 1.00 95.00 81 ASP A N 1
ATOM 635 C CA . ASP A 1 81 ? 2.225 11.785 -18.264 1.00 95.00 81 ASP A CA 1
ATOM 636 C C . ASP A 1 81 ? 2.960 11.823 -19.621 1.00 95.00 81 ASP A C 1
ATOM 638 O O . ASP A 1 81 ? 2.678 12.662 -20.478 1.00 95.00 81 ASP A O 1
ATOM 642 N N . HIS A 1 82 ? 3.911 10.911 -19.840 1.00 96.06 82 HIS A N 1
ATOM 643 C CA . HIS A 1 82 ? 4.725 10.807 -21.053 1.00 96.06 82 HIS A CA 1
ATOM 644 C C . HIS A 1 82 ? 4.496 9.488 -21.797 1.00 96.06 82 HIS A C 1
ATOM 646 O O . HIS A 1 82 ? 5.387 8.995 -22.485 1.00 96.06 82 HIS A O 1
ATOM 652 N N . GLU A 1 83 ? 3.298 8.912 -21.670 1.00 96.62 83 GLU A N 1
ATOM 653 C CA . GLU A 1 83 ? 2.957 7.596 -22.217 1.00 96.62 83 GLU A CA 1
ATOM 654 C C . GLU A 1 83 ? 3.290 7.421 -23.705 1.00 96.62 83 GLU A C 1
ATOM 656 O O . GLU A 1 83 ? 3.807 6.376 -24.102 1.00 96.62 83 GLU A O 1
ATOM 661 N N . ASN A 1 84 ? 3.075 8.454 -24.523 1.00 96.75 84 ASN A N 1
ATOM 662 C CA . ASN A 1 84 ? 3.379 8.410 -25.957 1.00 96.75 84 ASN A CA 1
ATOM 663 C C . ASN A 1 84 ? 4.857 8.101 -26.260 1.00 96.75 84 ASN A C 1
ATOM 665 O O . ASN A 1 84 ? 5.151 7.559 -27.324 1.00 96.75 84 ASN A O 1
ATOM 669 N N . GLU A 1 85 ? 5.769 8.411 -25.336 1.00 97.62 85 GLU A N 1
ATOM 670 C CA . GLU A 1 85 ? 7.206 8.178 -25.500 1.00 97.62 85 GLU A CA 1
ATOM 671 C C . GLU A 1 85 ? 7.614 6.735 -25.191 1.00 97.62 85 GLU A C 1
ATOM 673 O O . GLU A 1 85 ? 8.605 6.248 -25.734 1.00 97.62 85 GLU A O 1
ATOM 678 N N . TRP A 1 86 ? 6.873 6.044 -24.317 1.00 96.94 86 TRP A N 1
ATOM 679 C CA . TRP A 1 86 ? 7.295 4.747 -23.782 1.00 96.94 86 TRP A CA 1
ATOM 680 C C . TRP A 1 86 ? 6.337 3.587 -24.034 1.00 96.94 86 TRP A C 1
ATOM 682 O O . TRP A 1 86 ? 6.750 2.438 -23.863 1.00 96.94 86 TRP A O 1
ATOM 692 N N . ARG A 1 87 ? 5.088 3.833 -24.460 1.00 97.44 87 ARG A N 1
ATOM 693 C CA . ARG A 1 87 ? 4.050 2.792 -24.606 1.00 97.44 87 ARG A CA 1
ATOM 694 C C . ARG A 1 87 ? 4.534 1.593 -25.421 1.00 97.44 87 ARG A C 1
ATOM 696 O O . ARG A 1 87 ? 4.559 0.481 -24.909 1.00 97.44 87 ARG A O 1
ATOM 703 N N . ASN A 1 88 ? 5.030 1.832 -26.636 1.00 97.12 88 ASN A N 1
ATOM 704 C CA . ASN A 1 88 ? 5.500 0.763 -27.527 1.00 97.12 88 ASN A CA 1
ATOM 705 C C . ASN A 1 88 ? 6.647 -0.061 -26.916 1.00 97.12 88 ASN A C 1
ATOM 707 O O . ASN A 1 88 ? 6.718 -1.277 -27.102 1.00 97.12 88 ASN A O 1
ATOM 711 N N . SER A 1 89 ? 7.556 0.593 -26.190 1.00 97.06 89 SER A N 1
ATOM 712 C CA . SER A 1 89 ? 8.655 -0.087 -25.507 1.00 97.06 89 SER A CA 1
ATOM 713 C C . SER A 1 89 ? 8.146 -0.923 -24.337 1.00 97.06 89 SER A C 1
ATOM 715 O O . SER A 1 89 ? 8.517 -2.092 -24.223 1.00 97.06 89 SER A O 1
ATOM 717 N N . CYS A 1 90 ? 7.250 -0.375 -23.516 1.00 97.62 90 CYS A N 1
ATOM 718 C CA . CYS A 1 90 ? 6.614 -1.106 -22.424 1.00 97.62 90 CYS A CA 1
ATOM 719 C C . CYS A 1 90 ? 5.776 -2.289 -22.912 1.00 97.62 90 CYS A C 1
ATOM 721 O O . CYS A 1 90 ? 5.797 -3.322 -22.250 1.00 97.62 90 CYS A O 1
ATOM 723 N N . ASP A 1 91 ? 5.079 -2.183 -24.043 1.00 98.00 91 ASP A N 1
ATOM 724 C CA . ASP A 1 91 ? 4.270 -3.278 -24.594 1.00 98.00 91 ASP A CA 1
ATOM 725 C C . ASP A 1 91 ? 5.151 -4.465 -24.998 1.00 98.00 91 ASP A C 1
ATOM 727 O O . ASP A 1 91 ? 4.900 -5.600 -24.593 1.00 98.00 91 ASP A O 1
ATOM 731 N N . ARG A 1 92 ? 6.252 -4.198 -25.714 1.00 97.88 92 ARG A N 1
ATOM 732 C CA . ARG A 1 92 ? 7.246 -5.224 -26.080 1.00 97.88 92 ARG A CA 1
ATOM 733 C C . ARG A 1 92 ? 7.880 -5.870 -24.850 1.00 97.88 92 ARG A C 1
ATOM 735 O O . ARG A 1 92 ? 8.007 -7.089 -24.790 1.00 97.88 92 ARG A O 1
ATOM 742 N N . ALA A 1 93 ? 8.266 -5.053 -23.874 1.00 97.94 93 ALA A N 1
ATOM 743 C CA . ALA A 1 93 ? 8.901 -5.518 -22.649 1.00 97.94 93 ALA A CA 1
ATOM 744 C C . ALA A 1 93 ? 7.931 -6.332 -21.772 1.00 97.94 93 ALA A C 1
ATOM 746 O O . ALA A 1 93 ? 8.318 -7.357 -21.218 1.00 97.94 93 ALA A O 1
ATOM 747 N N . SER A 1 94 ? 6.663 -5.911 -21.686 1.00 97.62 94 SER A N 1
ATOM 748 C CA . SER A 1 94 ? 5.617 -6.627 -20.943 1.00 97.62 94 SER A CA 1
ATOM 749 C C . SER A 1 94 ? 5.328 -7.979 -21.596 1.00 97.62 94 SER A C 1
ATOM 751 O O . SER A 1 94 ? 5.296 -8.984 -20.898 1.00 97.62 94 SER A O 1
ATOM 753 N N . ALA A 1 95 ? 5.213 -8.029 -22.930 1.00 97.62 95 ALA A N 1
ATOM 754 C CA . ALA A 1 95 ? 5.040 -9.286 -23.659 1.00 97.62 95 ALA A CA 1
ATOM 755 C C . ALA A 1 95 ? 6.198 -10.265 -23.399 1.00 97.62 95 ALA A C 1
ATOM 757 O O . ALA A 1 95 ? 5.960 -11.439 -23.126 1.00 97.62 95 ALA A O 1
ATOM 758 N N . TRP A 1 96 ? 7.439 -9.767 -23.408 1.00 97.88 96 TRP A N 1
ATOM 759 C CA . TRP A 1 96 ? 8.616 -10.575 -23.088 1.00 97.88 96 TRP A CA 1
ATOM 760 C C . TRP A 1 96 ? 8.596 -11.105 -21.644 1.00 97.88 96 TRP A C 1
ATOM 762 O O . TRP A 1 96 ? 8.918 -12.271 -21.418 1.00 97.88 96 TRP A O 1
ATOM 772 N N . ILE A 1 97 ? 8.198 -10.283 -20.661 1.00 97.69 97 ILE A N 1
ATOM 773 C CA . ILE A 1 97 ? 8.073 -10.709 -19.255 1.00 97.69 97 ILE A CA 1
ATOM 774 C C . ILE A 1 97 ? 7.010 -11.799 -19.108 1.00 97.69 97 ILE A C 1
ATOM 776 O O . ILE A 1 97 ? 7.297 -12.831 -18.501 1.00 97.69 97 ILE A O 1
ATOM 780 N N . SER A 1 98 ? 5.820 -11.604 -19.680 1.00 96.69 98 SER A N 1
ATOM 781 C CA . SER A 1 98 ? 4.730 -12.575 -19.558 1.00 96.69 98 SER A CA 1
ATOM 782 C C . SER A 1 98 ? 5.074 -13.909 -20.226 1.00 96.69 98 SER A C 1
ATOM 784 O O . SER A 1 98 ? 4.805 -14.957 -19.645 1.00 96.69 98 SER A O 1
ATOM 786 N N . GLU A 1 99 ? 5.745 -13.894 -21.386 1.00 95.75 99 GLU A N 1
ATOM 787 C CA . GLU A 1 99 ? 6.253 -15.116 -22.032 1.00 95.75 99 GLU A CA 1
ATOM 788 C C . GLU A 1 99 ? 7.327 -15.814 -21.183 1.00 95.75 99 GLU A C 1
ATOM 790 O O . GLU A 1 99 ? 7.390 -17.042 -21.128 1.00 95.75 99 GLU A O 1
ATOM 795 N N . ARG A 1 100 ? 8.184 -15.044 -20.499 1.00 93.44 100 ARG A N 1
ATOM 796 C CA . ARG A 1 100 ? 9.293 -15.593 -19.712 1.00 93.44 100 ARG A CA 1
ATOM 797 C C . ARG A 1 100 ? 8.855 -16.181 -18.372 1.00 93.44 100 ARG A C 1
ATOM 799 O O . ARG A 1 100 ? 9.410 -17.196 -17.952 1.00 93.44 100 ARG A O 1
ATOM 806 N N . ILE A 1 101 ? 7.930 -15.516 -17.685 1.00 93.81 101 ILE A N 1
ATOM 807 C CA . ILE A 1 101 ? 7.462 -15.913 -16.353 1.00 93.81 101 ILE A CA 1
ATOM 808 C C . ILE A 1 101 ? 6.388 -17.003 -16.451 1.00 93.81 101 ILE A C 1
ATOM 810 O O . ILE A 1 101 ? 6.435 -17.950 -15.656 1.00 93.81 101 ILE A O 1
ATOM 814 N N . ASP A 1 102 ? 5.470 -16.869 -17.420 1.00 92.81 102 ASP A N 1
ATOM 815 C CA . ASP A 1 102 ? 4.345 -17.782 -17.692 1.00 92.81 102 ASP A CA 1
ATOM 816 C C . ASP A 1 102 ? 3.574 -18.187 -16.415 1.00 92.81 102 ASP A C 1
ATOM 818 O O . ASP A 1 102 ? 3.221 -19.342 -16.184 1.00 92.81 102 ASP A O 1
ATOM 822 N N . ASP A 1 103 ? 3.398 -17.223 -15.506 1.00 94.75 103 ASP A N 1
ATOM 823 C CA . ASP A 1 103 ? 2.735 -17.392 -14.210 1.00 94.75 103 ASP A CA 1
ATOM 824 C C . ASP A 1 103 ? 2.289 -16.017 -13.690 1.00 94.75 103 ASP A C 1
ATOM 826 O O . ASP A 1 103 ? 3.100 -15.192 -13.261 1.00 94.75 103 ASP A O 1
ATOM 830 N N . ALA A 1 104 ? 0.979 -15.770 -13.723 1.00 93.81 104 ALA A N 1
ATOM 831 C CA . ALA A 1 104 ? 0.403 -14.478 -13.356 1.00 93.81 104 ALA A CA 1
ATOM 832 C C . ALA A 1 104 ? 0.657 -14.089 -11.887 1.00 93.81 104 ALA A C 1
ATOM 834 O O . ALA A 1 104 ? 0.796 -12.904 -11.579 1.00 93.81 104 ALA A O 1
ATOM 835 N N . GLU A 1 105 ? 0.752 -15.062 -10.974 1.00 93.25 105 GLU A N 1
ATOM 836 C CA . GLU A 1 105 ? 1.021 -14.778 -9.560 1.00 93.25 105 GLU A CA 1
ATOM 837 C C . GLU A 1 105 ? 2.494 -14.420 -9.337 1.00 93.25 105 GLU A C 1
ATOM 839 O O . GLU A 1 105 ? 2.793 -13.536 -8.533 1.00 93.25 105 GLU A O 1
ATOM 844 N N . LEU A 1 106 ? 3.417 -15.049 -10.077 1.00 93.88 106 LEU A N 1
ATOM 845 C CA . LEU A 1 106 ? 4.828 -14.641 -10.078 1.00 93.88 106 LEU A CA 1
ATOM 846 C C . LEU A 1 106 ? 5.024 -13.259 -10.695 1.00 93.88 106 LEU A C 1
ATOM 848 O O . LEU A 1 106 ? 5.797 -12.467 -10.161 1.00 93.88 106 LEU A O 1
ATOM 852 N N . GLU A 1 107 ? 4.325 -12.949 -11.786 1.00 96.12 107 GLU A N 1
ATOM 853 C CA . GLU A 1 107 ? 4.402 -11.628 -12.415 1.00 96.12 107 GLU A CA 1
ATOM 854 C C . GLU A 1 107 ? 3.866 -10.534 -11.472 1.00 96.12 107 GLU A C 1
ATOM 856 O O . GLU A 1 107 ? 4.474 -9.472 -11.321 1.00 96.12 107 GLU A O 1
ATOM 861 N N . LYS A 1 108 ? 2.781 -10.818 -10.741 1.00 95.50 108 LYS A N 1
ATOM 862 C CA . LYS A 1 108 ? 2.261 -9.924 -9.699 1.00 95.50 108 LYS A CA 1
ATOM 863 C C . LYS A 1 108 ? 3.256 -9.716 -8.552 1.00 95.50 108 LYS A C 1
ATOM 865 O O . LYS A 1 108 ? 3.449 -8.582 -8.114 1.00 95.50 108 LYS A O 1
ATOM 870 N N . GLU A 1 109 ? 3.894 -10.783 -8.068 1.00 95.06 109 GLU A N 1
ATOM 871 C CA . GLU A 1 109 ? 4.934 -10.698 -7.029 1.00 95.06 109 GLU A CA 1
ATOM 872 C C . GLU A 1 109 ? 6.146 -9.879 -7.512 1.00 95.06 109 GLU A C 1
ATOM 874 O O . GLU A 1 109 ? 6.649 -9.031 -6.775 1.00 95.06 109 GLU A O 1
ATOM 879 N N . LEU A 1 110 ? 6.559 -10.055 -8.772 1.00 97.56 110 LEU A N 1
ATOM 880 C CA . LEU A 1 110 ? 7.640 -9.294 -9.406 1.00 97.56 110 LEU A CA 1
ATOM 881 C C . LEU A 1 110 ? 7.362 -7.784 -9.411 1.00 97.56 110 LEU A C 1
ATOM 883 O O . LEU A 1 110 ? 8.216 -6.996 -8.995 1.00 97.56 110 LEU A O 1
ATOM 887 N N . TYR A 1 111 ? 6.169 -7.360 -9.837 1.00 98.00 111 TYR A N 1
ATOM 888 C CA . TYR A 1 111 ? 5.817 -5.936 -9.827 1.00 98.00 111 TYR A CA 1
ATOM 889 C C . TYR A 1 111 ? 5.577 -5.389 -8.414 1.00 98.00 111 TYR A C 1
ATOM 891 O O . TYR A 1 111 ? 5.888 -4.227 -8.161 1.00 98.00 111 TYR A O 1
ATOM 899 N N . SER A 1 112 ? 5.121 -6.217 -7.467 1.00 95.38 112 SER A N 1
ATOM 900 C CA . SER A 1 112 ? 5.052 -5.830 -6.050 1.00 95.38 112 SER A CA 1
ATOM 901 C C . SER A 1 112 ? 6.438 -5.554 -5.455 1.00 95.38 112 SER A C 1
ATOM 903 O O . SER A 1 112 ? 6.598 -4.608 -4.684 1.00 95.38 112 SER A O 1
ATOM 905 N N . ALA A 1 113 ? 7.457 -6.328 -5.838 1.00 94.06 113 ALA A N 1
ATOM 906 C CA . ALA A 1 113 ? 8.840 -6.053 -5.450 1.00 94.06 113 ALA A CA 1
ATOM 907 C C . ALA A 1 113 ? 9.371 -4.752 -6.076 1.00 94.06 113 ALA A C 1
ATOM 909 O O . ALA A 1 113 ? 10.069 -3.990 -5.406 1.00 94.06 113 ALA A O 1
ATOM 910 N N . CYS A 1 114 ? 9.009 -4.467 -7.333 1.00 97.81 114 CYS A N 1
ATOM 911 C CA . CYS A 1 114 ? 9.367 -3.211 -7.999 1.00 97.81 114 CYS A CA 1
ATOM 912 C C . CYS A 1 114 ? 8.769 -1.987 -7.290 1.00 97.81 114 CYS A C 1
ATOM 914 O O . CYS A 1 114 ? 9.471 -0.990 -7.124 1.00 97.81 114 CYS A O 1
ATOM 916 N N . ASP A 1 115 ? 7.514 -2.079 -6.841 1.00 97.12 115 ASP A N 1
ATOM 917 C CA . ASP A 1 115 ? 6.853 -1.030 -6.060 1.00 97.12 115 ASP A CA 1
ATOM 918 C C . ASP A 1 115 ? 7.574 -0.750 -4.740 1.00 97.12 115 ASP A C 1
ATOM 920 O O . ASP A 1 115 ? 8.014 0.373 -4.493 1.00 97.12 115 ASP A O 1
ATOM 924 N N . GLN A 1 116 ? 7.778 -1.793 -3.930 1.00 93.06 116 GLN A N 1
ATOM 925 C CA . GLN A 1 116 ? 8.451 -1.680 -2.634 1.00 93.06 116 GLN A CA 1
ATOM 926 C C . GLN A 1 116 ? 9.854 -1.084 -2.773 1.00 93.06 116 GLN A C 1
ATOM 928 O O . GLN A 1 116 ? 10.225 -0.166 -2.038 1.00 93.06 116 GLN A O 1
ATOM 933 N N . TYR A 1 117 ? 10.622 -1.560 -3.756 1.00 95.12 117 TYR A N 1
ATOM 934 C CA . TYR A 1 117 ? 11.956 -1.036 -4.017 1.00 95.12 117 TYR A CA 1
ATOM 935 C C . TYR A 1 117 ? 11.927 0.431 -4.476 1.00 95.12 117 TYR A C 1
ATOM 937 O O . TYR A 1 117 ? 12.716 1.234 -3.977 1.00 95.12 117 TYR A O 1
ATOM 945 N N . LEU A 1 118 ? 11.007 0.816 -5.372 1.00 95.62 118 LEU A N 1
ATOM 946 C CA . LEU A 1 118 ? 10.882 2.206 -5.824 1.00 95.62 118 LEU A CA 1
ATOM 947 C C . LEU A 1 118 ? 10.488 3.146 -4.679 1.00 95.62 118 LEU A C 1
ATOM 949 O O . LEU A 1 118 ? 11.026 4.250 -4.590 1.00 95.62 118 LEU A O 1
ATOM 953 N N . ILE A 1 119 ? 9.582 2.712 -3.799 1.00 90.69 119 ILE A N 1
ATOM 954 C CA . ILE A 1 119 ? 9.200 3.468 -2.603 1.00 90.69 119 ILE A CA 1
ATOM 955 C C . ILE A 1 119 ? 10.421 3.664 -1.703 1.00 90.69 119 ILE A C 1
ATOM 957 O O . ILE A 1 119 ? 10.703 4.804 -1.340 1.00 90.69 119 ILE A O 1
ATOM 961 N N . GLN A 1 120 ? 11.176 2.599 -1.409 1.00 87.38 120 GLN A N 1
ATOM 962 C CA . GLN A 1 120 ? 12.388 2.686 -0.587 1.00 87.38 120 GLN A CA 1
ATOM 963 C C . GLN A 1 120 ? 13.398 3.680 -1.176 1.00 87.38 120 GLN A C 1
ATOM 965 O O . GLN A 1 120 ? 13.850 4.586 -0.481 1.00 87.38 120 GLN A O 1
ATOM 970 N N . GLN A 1 121 ? 13.714 3.561 -2.471 1.00 89.25 121 GLN A N 1
ATOM 971 C CA . GLN A 1 121 ? 14.660 4.471 -3.127 1.00 89.25 121 GLN A CA 1
ATOM 972 C C . GLN A 1 121 ? 14.146 5.910 -3.185 1.00 89.25 121 GLN A C 1
ATOM 974 O O . GLN A 1 121 ? 14.912 6.856 -3.002 1.00 89.25 121 GLN A O 1
ATOM 979 N N . GLY A 1 122 ? 12.848 6.090 -3.424 1.00 88.94 122 GLY A N 1
ATOM 980 C CA . GLY A 1 122 ? 12.222 7.402 -3.429 1.00 88.94 122 GLY A CA 1
ATOM 981 C C . GLY A 1 122 ? 12.292 8.073 -2.059 1.00 88.94 122 GLY A C 1
ATOM 982 O O . GLY A 1 122 ? 12.659 9.239 -1.989 1.00 88.94 122 GLY A O 1
ATOM 983 N N . VAL A 1 123 ? 12.008 7.345 -0.975 1.00 82.69 123 VAL A N 1
ATOM 984 C CA . VAL A 1 123 ? 12.165 7.852 0.400 1.00 82.69 123 VAL A CA 1
ATOM 985 C C . VAL A 1 123 ? 13.616 8.250 0.666 1.00 82.69 123 VAL A C 1
ATOM 987 O O . VAL A 1 123 ? 13.864 9.384 1.071 1.00 82.69 123 VAL A O 1
ATOM 990 N N . ASP A 1 124 ? 14.577 7.372 0.361 1.00 82.44 124 ASP A N 1
ATOM 991 C CA . ASP A 1 124 ? 16.005 7.646 0.567 1.00 82.44 124 ASP A CA 1
ATOM 992 C C . ASP A 1 124 ? 16.470 8.895 -0.197 1.00 82.44 124 ASP A C 1
ATOM 994 O O . ASP A 1 124 ? 17.265 9.687 0.317 1.00 82.44 124 ASP A O 1
ATOM 998 N N . LEU A 1 125 ? 15.985 9.082 -1.429 1.00 85.44 125 LEU A N 1
ATOM 999 C CA . LEU A 1 125 ? 16.308 10.245 -2.250 1.00 85.44 125 LEU A CA 1
ATOM 1000 C C . LEU A 1 125 ? 15.724 11.532 -1.664 1.00 85.44 125 LEU A C 1
ATOM 1002 O O . LEU A 1 125 ? 16.448 12.515 -1.518 1.00 85.44 125 LEU A O 1
ATOM 1006 N N . ILE A 1 126 ? 14.438 11.526 -1.307 1.00 83.12 126 ILE A N 1
ATOM 1007 C CA . ILE A 1 126 ? 13.783 12.719 -0.761 1.00 83.12 126 ILE A CA 1
ATOM 1008 C C . ILE A 1 126 ? 14.421 13.100 0.589 1.00 83.12 126 ILE A C 1
ATOM 1010 O O . ILE A 1 126 ? 14.651 14.284 0.835 1.00 83.12 126 ILE A O 1
ATOM 1014 N N . ASN A 1 127 ? 14.793 12.117 1.419 1.00 73.50 127 ASN A N 1
ATOM 1015 C CA . ASN A 1 127 ? 15.534 12.337 2.667 1.00 73.50 127 ASN A CA 1
ATOM 1016 C C . ASN A 1 127 ? 16.896 13.002 2.413 1.00 73.50 127 ASN A C 1
ATOM 1018 O O . ASN A 1 127 ? 17.245 13.980 3.071 1.00 73.50 127 ASN A O 1
ATOM 1022 N N . LYS A 1 128 ? 17.661 12.518 1.423 1.00 77.81 128 LYS A N 1
ATOM 1023 C CA . LYS A 1 128 ? 18.965 13.102 1.050 1.00 77.81 128 LYS A CA 1
ATOM 1024 C C . LYS A 1 128 ? 18.854 14.520 0.492 1.00 77.81 128 LYS A C 1
ATOM 1026 O O . LYS A 1 128 ? 19.750 15.326 0.724 1.00 77.81 128 LYS A O 1
ATOM 1031 N N . GLU A 1 129 ? 17.785 14.825 -0.241 1.00 76.25 129 GLU A N 1
ATOM 10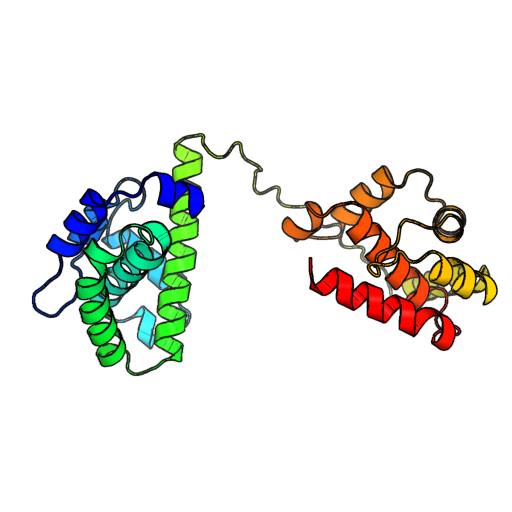32 C CA . GLU A 1 129 ? 17.523 16.171 -0.769 1.00 76.25 129 GLU A CA 1
ATOM 1033 C C . GLU A 1 129 ? 16.934 17.132 0.282 1.00 76.25 129 GLU A C 1
ATOM 1035 O O . GLU A 1 129 ? 16.663 18.290 -0.036 1.00 76.25 129 GLU A O 1
ATOM 1040 N N . GLY A 1 130 ? 16.732 16.681 1.527 1.00 61.66 130 GLY A N 1
ATOM 1041 C CA . GLY A 1 130 ? 16.103 17.475 2.588 1.00 61.66 130 GLY A CA 1
ATOM 1042 C C . GLY A 1 130 ? 14.620 17.771 2.333 1.00 61.66 130 GLY A C 1
ATOM 1043 O O . GLY A 1 130 ? 14.070 18.698 2.921 1.00 61.66 130 GLY A O 1
ATOM 1044 N N . GLY A 1 131 ? 13.982 17.022 1.424 1.00 54.66 131 GLY A N 1
ATOM 1045 C CA . GLY A 1 131 ? 12.594 17.215 0.996 1.00 54.66 131 GLY A CA 1
ATOM 1046 C C . GLY A 1 131 ? 11.560 16.527 1.890 1.00 54.66 131 GLY A C 1
ATOM 1047 O O . GLY A 1 131 ? 10.383 16.873 1.828 1.00 54.66 131 GLY A O 1
ATOM 1048 N N . ILE A 1 132 ? 11.988 15.575 2.727 1.00 48.59 132 ILE A N 1
ATOM 1049 C CA . ILE A 1 132 ? 11.217 15.111 3.878 1.00 48.59 132 ILE A CA 1
ATOM 1050 C C . ILE A 1 132 ? 11.853 15.836 5.059 1.00 48.59 132 ILE A C 1
ATOM 1052 O O . ILE A 1 132 ? 12.948 15.481 5.491 1.00 48.59 132 ILE A O 1
ATOM 1056 N N . THR A 1 133 ? 11.196 16.873 5.586 1.00 43.84 133 THR A N 1
ATOM 1057 C CA . THR A 1 133 ? 11.279 17.064 7.035 1.00 43.84 133 THR A CA 1
ATOM 1058 C C . THR A 1 133 ? 10.800 15.748 7.598 1.00 43.84 133 THR A C 1
ATOM 1060 O O . THR A 1 133 ? 9.639 15.414 7.375 1.00 43.84 133 THR A O 1
ATOM 1063 N N . GLU A 1 134 ? 11.707 14.976 8.186 1.00 44.16 134 GLU A N 1
ATOM 1064 C CA . GLU A 1 134 ? 11.377 13.807 8.981 1.00 44.16 134 GLU A CA 1
ATOM 1065 C C . GLU A 1 134 ? 10.104 14.117 9.799 1.00 44.16 134 GLU A C 1
ATOM 1067 O O . GLU A 1 134 ? 10.165 14.699 10.874 1.00 44.16 134 GLU A O 1
ATOM 1072 N N . GLU A 1 135 ? 8.933 13.673 9.336 1.00 45.72 135 GLU A N 1
ATOM 1073 C CA . GLU A 1 135 ? 8.241 12.740 10.198 1.00 45.72 135 GLU A CA 1
ATOM 1074 C C . GLU A 1 135 ? 9.205 11.573 10.202 1.00 45.72 135 GLU A C 1
ATOM 1076 O O . GLU A 1 135 ? 9.263 10.772 9.265 1.00 45.72 135 GLU A O 1
ATOM 1081 N N . THR A 1 136 ? 10.090 11.581 11.199 1.00 41.19 136 THR A N 1
ATOM 1082 C CA . THR A 1 136 ? 10.828 10.400 11.592 1.00 41.19 136 THR A CA 1
ATOM 1083 C C . THR A 1 136 ? 9.835 9.253 11.459 1.00 41.19 136 THR A C 1
ATOM 1085 O O . THR A 1 136 ? 8.646 9.410 11.766 1.00 41.19 136 THR A O 1
ATOM 1088 N N . GLN A 1 137 ? 10.285 8.078 11.032 1.00 48.31 137 GLN A N 1
ATOM 1089 C CA . GLN A 1 137 ? 9.664 6.904 11.618 1.00 48.31 137 GLN A CA 1
ATOM 1090 C C . GLN A 1 137 ? 9.857 7.087 13.129 1.00 48.31 137 GLN A C 1
ATOM 1092 O O . GLN A 1 137 ? 10.868 6.675 13.685 1.00 48.31 137 GLN A O 1
ATOM 1097 N N . GLU A 1 138 ? 8.943 7.817 13.782 1.00 47.78 138 GLU A N 1
ATOM 1098 C CA . GLU A 1 138 ? 8.653 7.603 15.172 1.00 47.78 138 GLU A CA 1
ATOM 1099 C C . GLU A 1 138 ? 8.407 6.106 15.173 1.00 47.78 138 GLU A C 1
ATOM 1101 O O . GLU A 1 138 ? 7.477 5.613 14.523 1.00 47.78 138 GLU A O 1
ATOM 1106 N N . GLU A 1 139 ? 9.305 5.361 15.814 1.00 47.41 139 GLU A N 1
ATOM 1107 C CA . GLU A 1 139 ? 8.870 4.155 16.482 1.00 47.41 139 GLU A CA 1
ATOM 1108 C C . GLU A 1 139 ? 7.664 4.595 17.291 1.00 47.41 139 GLU A C 1
ATOM 1110 O O . GLU A 1 139 ? 7.750 5.256 18.325 1.00 47.41 139 GLU A O 1
ATOM 1115 N N . VAL A 1 140 ? 6.509 4.377 16.684 1.00 56.38 140 VAL A N 1
ATOM 1116 C CA . VAL A 1 140 ? 5.253 4.718 17.272 1.00 56.38 140 VAL A CA 1
ATOM 1117 C C . VAL A 1 140 ? 5.135 3.721 18.410 1.00 56.38 140 VAL A C 1
ATOM 1119 O O . VAL A 1 140 ? 4.798 2.558 18.192 1.00 56.38 140 VAL A O 1
ATOM 1122 N N . ASP A 1 141 ? 5.458 4.177 19.618 1.00 62.06 141 ASP A N 1
ATOM 1123 C CA . ASP A 1 141 ? 5.213 3.433 20.844 1.00 62.06 141 ASP A CA 1
ATOM 1124 C C . ASP A 1 141 ? 3.697 3.236 20.956 1.00 62.06 141 ASP A C 1
ATOM 1126 O O . ASP A 1 141 ? 2.947 4.090 21.447 1.00 62.06 141 ASP A O 1
ATOM 1130 N N . VAL A 1 142 ? 3.221 2.120 20.402 1.00 79.50 142 VAL A N 1
ATOM 1131 C CA . VAL A 1 142 ? 1.835 1.693 20.531 1.00 79.50 142 VAL A CA 1
ATOM 1132 C C . VAL A 1 142 ? 1.658 1.219 21.958 1.00 79.50 142 VAL A C 1
ATOM 1134 O O . VAL A 1 142 ? 2.279 0.247 22.390 1.00 79.50 142 VAL A O 1
ATOM 1137 N N . ILE A 1 143 ? 0.772 1.879 22.695 1.00 80.25 143 ILE A N 1
ATOM 1138 C CA . ILE A 1 143 ? 0.425 1.424 24.035 1.00 80.25 143 ILE A CA 1
ATOM 1139 C C . ILE A 1 143 ? -0.348 0.109 23.900 1.00 80.25 143 ILE A C 1
ATOM 1141 O O . ILE A 1 143 ? -1.510 0.092 23.495 1.00 80.25 143 ILE A O 1
ATOM 1145 N N . VAL A 1 144 ? 0.286 -1.005 24.270 1.00 81.19 144 VAL A N 1
ATOM 1146 C CA . VAL A 1 144 ? -0.386 -2.303 24.379 1.00 81.19 144 VAL A CA 1
ATOM 1147 C C . VAL A 1 144 ? -0.811 -2.513 25.825 1.00 81.19 144 VAL A C 1
ATOM 1149 O O . VAL A 1 144 ? 0.002 -2.818 26.699 1.00 81.19 144 VAL A O 1
ATOM 1152 N N . LEU A 1 145 ? -2.107 -2.357 26.089 1.00 82.62 145 LEU A N 1
ATOM 1153 C CA . LEU A 1 145 ? -2.657 -2.563 27.423 1.00 82.62 145 LEU A CA 1
ATOM 1154 C C . LEU A 1 145 ? -2.772 -4.067 27.731 1.00 82.62 145 LEU A C 1
ATOM 1156 O O . LEU A 1 145 ? -3.712 -4.738 27.302 1.00 82.62 145 LEU A O 1
ATOM 1160 N N . GLN A 1 146 ? -1.816 -4.590 28.499 1.00 84.19 146 GLN A N 1
ATOM 1161 C CA . GLN A 1 146 ? -1.825 -5.970 28.991 1.00 84.19 146 GLN A CA 1
ATOM 1162 C C . GLN A 1 146 ? -2.714 -6.073 30.238 1.00 84.19 146 GLN A C 1
ATOM 1164 O O . GLN A 1 146 ? -2.287 -5.777 31.352 1.00 84.19 146 GLN A O 1
ATOM 1169 N N . VAL A 1 147 ? -3.970 -6.475 30.046 1.00 88.69 147 VAL A N 1
ATOM 1170 C CA . VAL A 1 147 ? -4.936 -6.725 31.129 1.00 88.69 147 VAL A CA 1
ATOM 1171 C C . VAL A 1 147 ? -5.545 -8.112 30.988 1.00 88.69 147 VAL A C 1
ATOM 1173 O O . VAL A 1 147 ? -5.818 -8.566 29.873 1.00 88.69 147 VAL A O 1
ATOM 1176 N N . SER A 1 148 ? -5.774 -8.773 32.125 1.00 90.75 148 SER A N 1
ATOM 1177 C CA . SER A 1 148 ? -6.429 -10.080 32.152 1.00 90.75 148 SER A CA 1
ATOM 1178 C C . SER A 1 148 ? -7.876 -9.997 31.666 1.00 90.75 148 SER A C 1
ATOM 1180 O O . SER A 1 148 ? -8.530 -8.949 31.755 1.00 90.75 148 SER A O 1
ATOM 1182 N N . ASP A 1 149 ? -8.403 -11.121 31.188 1.00 91.00 149 ASP A N 1
ATOM 1183 C CA . ASP A 1 149 ? -9.797 -11.204 30.757 1.00 91.00 149 ASP A CA 1
ATOM 1184 C C . ASP A 1 149 ? -10.775 -10.965 31.910 1.00 91.00 149 ASP A C 1
ATOM 1186 O O . ASP A 1 149 ? -11.842 -10.389 31.697 1.00 91.00 149 ASP A O 1
ATOM 1190 N N . GLU A 1 150 ? -10.414 -11.339 33.139 1.00 93.31 150 GLU A N 1
ATOM 1191 C CA . GLU A 1 150 ? -11.204 -11.060 34.341 1.00 93.31 150 GLU A CA 1
ATOM 1192 C C . GLU A 1 150 ? -11.307 -9.554 34.586 1.00 93.31 150 GLU A C 1
ATOM 1194 O O . GLU A 1 150 ? -12.404 -9.043 34.815 1.00 93.31 150 GLU A O 1
ATOM 1199 N N . THR A 1 151 ? -10.187 -8.833 34.469 1.00 93.44 151 THR A N 1
ATOM 1200 C CA . THR A 1 151 ? -10.154 -7.371 34.618 1.00 93.44 151 THR A CA 1
ATOM 1201 C C . THR A 1 151 ? -10.989 -6.703 33.531 1.00 93.44 151 THR A C 1
ATOM 1203 O O . THR A 1 151 ? -11.827 -5.852 33.828 1.00 93.44 151 THR A O 1
ATOM 1206 N N . ARG A 1 152 ? -10.834 -7.135 32.272 1.00 90.94 152 ARG A N 1
ATOM 1207 C CA . ARG A 1 152 ? -11.611 -6.617 31.135 1.00 90.94 152 ARG A CA 1
ATOM 1208 C C . ARG A 1 152 ? -13.116 -6.830 31.337 1.00 90.94 152 ARG A C 1
ATOM 1210 O O . ARG A 1 152 ? -13.900 -5.897 31.174 1.00 90.94 152 ARG A O 1
ATOM 1217 N N . LYS A 1 153 ? -13.524 -8.032 31.763 1.00 92.12 153 LYS A N 1
ATOM 1218 C CA . LYS A 1 153 ? -14.928 -8.354 32.079 1.00 92.12 153 LYS A CA 1
ATOM 1219 C C . LYS A 1 153 ? -15.465 -7.519 33.241 1.00 92.12 153 LYS A C 1
ATOM 1221 O O . LYS A 1 153 ? -16.603 -7.063 33.159 1.00 92.12 153 LYS A O 1
ATOM 1226 N N . ALA A 1 154 ? -14.671 -7.309 34.292 1.00 94.00 154 ALA A N 1
ATOM 1227 C CA . ALA A 1 154 ? -15.061 -6.496 35.442 1.00 94.00 154 ALA A CA 1
ATOM 1228 C C . ALA A 1 154 ? -15.295 -5.029 35.048 1.00 94.00 154 ALA A C 1
ATOM 1230 O O . ALA A 1 154 ? -16.325 -4.465 35.411 1.00 94.00 154 ALA A O 1
ATOM 1231 N N . VAL A 1 155 ? -14.404 -4.446 34.236 1.00 93.00 155 VAL A N 1
ATOM 1232 C CA . VAL A 1 155 ? -14.568 -3.082 33.702 1.00 93.00 155 VAL A CA 1
ATOM 1233 C C . VAL A 1 155 ? -15.827 -2.980 32.841 1.00 93.00 155 VAL A C 1
ATOM 1235 O O . VAL A 1 155 ? -16.662 -2.115 33.085 1.00 93.00 155 VAL A O 1
ATOM 1238 N N . HIS A 1 156 ? -16.022 -3.895 31.883 1.00 92.88 156 HIS A N 1
ATOM 1239 C CA . HIS A 1 156 ? -17.226 -3.888 31.040 1.00 92.88 156 HIS A CA 1
ATOM 1240 C C . HIS A 1 156 ? -18.508 -4.063 31.859 1.00 92.88 156 HIS A C 1
ATOM 1242 O O . HIS A 1 156 ? -19.533 -3.478 31.533 1.00 92.88 156 HIS A O 1
ATOM 1248 N N . LYS A 1 157 ? -18.482 -4.883 32.916 1.00 91.94 157 LYS A N 1
ATOM 1249 C CA . LYS A 1 157 ? -19.621 -5.025 33.827 1.00 91.94 157 LYS A CA 1
ATOM 1250 C C . LYS A 1 157 ? -19.916 -3.708 34.549 1.00 91.94 157 LYS A C 1
ATOM 1252 O O . LYS A 1 157 ? -21.041 -3.247 34.467 1.00 91.94 157 LYS A O 1
ATOM 1257 N N . SER A 1 158 ? -18.907 -3.085 35.158 1.00 92.62 158 SER A N 1
ATOM 1258 C CA . SER A 1 158 ? -19.083 -1.817 35.874 1.00 92.62 158 SER A CA 1
ATOM 1259 C C . SER A 1 158 ? -19.640 -0.712 34.978 1.00 92.62 158 SER A C 1
ATOM 1261 O O . SER A 1 158 ? -20.500 0.029 35.420 1.00 92.62 158 SER A O 1
ATOM 1263 N N . LEU A 1 159 ? -19.190 -0.622 33.721 1.00 93.12 159 LEU A N 1
ATOM 1264 C CA . LEU A 1 159 ? -19.726 0.360 32.772 1.00 93.12 159 LEU A CA 1
ATOM 1265 C C . LEU A 1 159 ? -21.194 0.082 32.414 1.00 93.12 159 LEU A C 1
ATOM 1267 O O . LEU A 1 159 ? -21.960 1.010 32.188 1.00 93.12 159 LEU A O 1
ATOM 1271 N N . ARG A 1 160 ? -21.598 -1.189 32.335 1.00 92.25 160 ARG A N 1
ATOM 1272 C CA . ARG A 1 160 ? -22.980 -1.568 32.000 1.00 92.25 160 ARG A CA 1
ATOM 1273 C C . ARG A 1 160 ? -23.968 -1.267 33.121 1.00 92.25 160 ARG A C 1
ATOM 1275 O O . ARG A 1 160 ? -25.110 -0.938 32.828 1.00 92.25 160 ARG A O 1
ATOM 1282 N N . ASP A 1 161 ? -23.531 -1.369 34.372 1.00 87.50 161 ASP A N 1
ATOM 1283 C CA . ASP A 1 161 ? -24.401 -1.177 35.537 1.00 87.50 161 ASP A CA 1
ATOM 1284 C C . ASP A 1 161 ? -24.885 0.292 35.678 1.00 87.50 161 ASP A C 1
ATOM 1286 O O . ASP A 1 161 ? -25.917 0.537 36.302 1.00 87.50 161 ASP A O 1
ATOM 1290 N N . ASP A 1 162 ? -24.194 1.251 35.044 1.00 78.25 162 ASP A N 1
ATOM 1291 C CA . ASP A 1 162 ? -24.439 2.700 35.161 1.00 78.25 162 ASP A CA 1
ATOM 1292 C C . ASP A 1 162 ? -25.241 3.315 33.987 1.00 78.25 162 ASP A C 1
ATOM 1294 O O . ASP A 1 162 ? -25.404 4.537 33.909 1.00 78.25 162 ASP A O 1
ATOM 1298 N N . VAL A 1 163 ? -25.762 2.502 33.057 1.00 85.44 163 VAL A N 1
ATOM 1299 C CA . VAL A 1 163 ? -26.464 2.986 31.850 1.00 85.44 163 VAL A CA 1
ATOM 1300 C C . VAL A 1 163 ? -27.868 2.405 31.684 1.00 85.44 163 VAL A C 1
ATOM 1302 O O . VAL A 1 163 ? -28.195 1.343 32.199 1.00 85.44 163 VAL A O 1
ATOM 1305 N N . THR A 1 164 ? -28.716 3.111 30.932 1.00 85.62 164 THR A N 1
ATOM 1306 C CA . THR A 1 164 ? -30.095 2.696 30.632 1.00 85.62 164 THR A CA 1
ATOM 1307 C C . THR A 1 164 ? -30.356 2.669 29.128 1.00 85.62 164 THR A C 1
ATOM 1309 O O . THR A 1 164 ? -29.665 3.338 28.359 1.00 85.62 164 THR A O 1
ATOM 1312 N N . ASP A 1 165 ? -31.406 1.966 28.702 1.00 85.94 165 ASP A N 1
ATOM 1313 C CA . ASP A 1 165 ? -31.815 1.883 27.290 1.00 85.94 165 ASP A CA 1
ATOM 1314 C C . ASP A 1 165 ? -32.088 3.264 26.659 1.00 85.94 165 ASP A C 1
ATOM 1316 O O . ASP A 1 165 ? -31.870 3.480 25.465 1.00 85.94 165 ASP A O 1
ATOM 1320 N N . GLU A 1 166 ? -32.508 4.246 27.464 1.00 90.00 166 GLU A N 1
ATOM 1321 C CA . GLU A 1 166 ? -32.719 5.625 27.009 1.00 90.00 166 GLU A CA 1
ATOM 1322 C C . GLU A 1 166 ? -31.423 6.301 26.547 1.00 90.00 166 GLU A C 1
ATOM 1324 O O . GLU A 1 166 ? -31.428 7.103 25.606 1.00 90.00 166 GLU A O 1
ATOM 1329 N N . VAL A 1 167 ? -30.296 5.943 27.168 1.00 91.69 167 VAL A N 1
ATOM 1330 C CA . VAL A 1 167 ? -28.967 6.422 26.773 1.00 91.69 167 VAL A CA 1
ATOM 1331 C C . VAL A 1 167 ? -28.635 5.939 25.362 1.00 91.69 167 VAL A C 1
ATOM 1333 O O . VAL A 1 167 ? -28.156 6.730 24.551 1.00 91.69 167 VAL A O 1
ATOM 1336 N N . ALA A 1 168 ? -28.952 4.682 25.025 1.00 93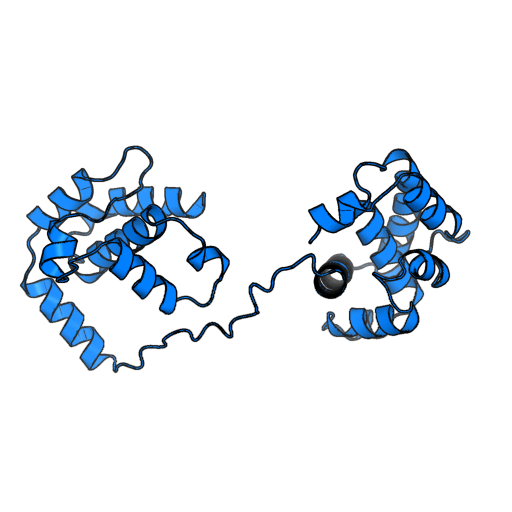.06 168 ALA A N 1
ATOM 1337 C CA . ALA A 1 168 ? -28.718 4.144 23.683 1.00 93.06 168 ALA A CA 1
ATOM 1338 C C . ALA A 1 168 ? -29.472 4.950 22.618 1.00 93.06 168 ALA A C 1
ATOM 1340 O O . ALA A 1 168 ? -28.871 5.390 21.636 1.00 93.06 168 ALA A O 1
ATOM 1341 N N . ARG A 1 169 ? -30.769 5.201 22.842 1.00 94.38 169 ARG A N 1
ATOM 1342 C CA . ARG A 1 169 ? -31.615 5.972 21.916 1.00 94.38 169 ARG A CA 1
ATOM 1343 C C . ARG A 1 169 ? -31.126 7.402 21.748 1.00 94.38 169 ARG A C 1
ATOM 1345 O O . ARG A 1 169 ? -31.012 7.884 20.624 1.00 94.38 169 ARG A O 1
ATOM 1352 N N . THR A 1 170 ? -30.795 8.060 22.856 1.00 95.75 170 THR A N 1
ATOM 1353 C CA . THR A 1 170 ? -30.298 9.442 22.846 1.00 95.75 170 THR A CA 1
ATOM 1354 C C . THR A 1 170 ? -28.999 9.553 22.049 1.00 95.75 170 THR A C 1
ATOM 1356 O O . THR A 1 170 ? -28.901 10.400 21.162 1.00 95.75 170 THR A O 1
ATOM 1359 N N . ILE A 1 171 ? -28.036 8.654 22.289 1.00 97.06 171 ILE A N 1
ATOM 1360 C CA . ILE A 1 171 ? -26.779 8.617 21.530 1.00 97.06 171 ILE A CA 1
ATOM 1361 C C . ILE A 1 171 ? -27.061 8.366 20.044 1.00 97.06 171 ILE A C 1
ATOM 1363 O O . ILE A 1 171 ? -26.564 9.108 19.202 1.00 97.06 171 ILE A O 1
ATOM 1367 N N . CYS A 1 172 ? -27.883 7.374 19.696 1.00 96.62 172 CYS A N 1
ATOM 1368 C CA . CYS A 1 172 ? -28.146 7.033 18.292 1.00 96.62 172 CYS A CA 1
ATOM 1369 C C . CYS A 1 172 ? -28.849 8.157 17.522 1.00 96.62 172 CYS A C 1
ATOM 1371 O O . CYS A 1 172 ? -28.546 8.375 16.351 1.00 96.62 172 CYS A O 1
ATOM 1373 N N . ASN A 1 173 ? -29.738 8.902 18.180 1.00 96.25 173 ASN A N 1
ATOM 1374 C CA . ASN A 1 173 ? -30.423 10.053 17.587 1.00 96.25 173 ASN A CA 1
ATOM 1375 C C . ASN A 1 173 ? -29.509 11.272 17.391 1.00 96.25 173 ASN A C 1
ATOM 1377 O O . ASN A 1 173 ? -29.883 12.192 16.668 1.00 96.25 173 ASN A O 1
ATOM 1381 N N . SER A 1 174 ? -28.323 11.283 18.007 1.00 97.06 174 SER A N 1
ATOM 1382 C CA . SER A 1 174 ? -27.306 12.319 17.793 1.00 97.06 174 SER A CA 1
ATOM 1383 C C . SER A 1 174 ? -26.409 12.062 16.574 1.00 97.06 174 SER A C 1
ATOM 1385 O O . SER A 1 174 ? -25.508 12.852 16.310 1.00 97.06 174 SER A O 1
ATOM 1387 N N . GLN A 1 175 ? -26.635 10.967 15.837 1.00 98.06 175 GLN A N 1
ATOM 1388 C CA . GLN A 1 175 ? -25.870 10.650 14.633 1.00 98.06 175 GLN A CA 1
ATOM 1389 C C . GLN A 1 175 ? -26.095 11.695 13.539 1.00 98.06 175 GLN A C 1
ATOM 1391 O O . GLN A 1 175 ? -27.231 12.066 13.235 1.00 98.06 175 GLN A O 1
ATOM 1396 N N . GLU A 1 176 ? -25.009 12.105 12.894 1.00 97.50 176 GLU A N 1
ATOM 1397 C CA . GLU A 1 176 ? -25.058 13.018 11.763 1.00 97.50 176 GLU A CA 1
ATOM 1398 C C . GLU A 1 176 ? -25.666 12.348 10.523 1.00 97.50 176 GLU A C 1
ATOM 1400 O O . GLU A 1 176 ? -25.713 11.121 10.382 1.00 97.50 176 GLU A O 1
ATOM 1405 N N . LYS A 1 177 ? -26.121 13.169 9.570 1.00 96.31 177 LYS A N 1
ATOM 1406 C CA . LYS A 1 177 ? -26.772 12.682 8.338 1.00 96.31 177 LYS A CA 1
ATOM 1407 C C . LYS A 1 177 ? -25.866 11.809 7.470 1.00 96.31 177 LYS A C 1
ATOM 1409 O O . LYS A 1 177 ? -26.377 10.987 6.714 1.00 96.31 177 LYS A O 1
ATOM 1414 N N . ASP A 1 178 ? -24.553 12.006 7.548 1.00 95.94 178 ASP A N 1
ATOM 1415 C CA . ASP A 1 178 ? -23.561 11.219 6.812 1.00 95.94 178 ASP A CA 1
ATOM 1416 C C . ASP A 1 178 ? -23.231 9.879 7.494 1.00 95.94 178 ASP A C 1
ATOM 1418 O O . ASP A 1 178 ? -22.561 9.041 6.899 1.00 95.94 178 ASP A O 1
ATOM 1422 N N . GLY A 1 179 ? -23.736 9.649 8.710 1.00 96.62 179 GLY A N 1
ATOM 1423 C CA . GLY A 1 179 ? -23.473 8.454 9.508 1.00 96.62 179 GLY A CA 1
ATOM 1424 C C . GLY A 1 179 ? -22.360 8.621 10.545 1.00 96.62 179 GLY A C 1
ATOM 1425 O O . GLY A 1 179 ? -22.146 7.696 11.333 1.00 96.62 179 GLY A O 1
ATOM 1426 N N . SER A 1 180 ? -21.679 9.766 10.596 1.00 97.44 180 SER A N 1
ATOM 1427 C CA . SER A 1 180 ? -20.664 10.052 11.615 1.00 97.44 180 SER A CA 1
ATOM 1428 C C . SER A 1 180 ? -21.274 10.424 12.973 1.00 97.44 180 SER A C 1
ATOM 1430 O O . SER A 1 180 ? -22.472 10.693 13.098 1.00 97.44 180 SER A O 1
ATOM 1432 N N . PHE A 1 181 ? -20.437 10.426 14.011 1.00 97.56 181 PHE A N 1
ATOM 1433 C CA . PHE A 1 181 ? -20.775 10.940 15.335 1.00 97.56 181 PHE A CA 1
ATOM 1434 C C . PHE A 1 181 ? -19.749 11.966 15.809 1.00 97.56 181 PHE A C 1
ATOM 1436 O O . PHE A 1 181 ? -18.537 11.765 15.699 1.00 97.56 181 PHE A O 1
ATOM 1443 N N . THR A 1 182 ? -20.246 13.014 16.461 1.00 95.44 182 THR A N 1
ATOM 1444 C CA . THR A 1 182 ? -19.464 13.782 17.435 1.00 95.44 182 THR A CA 1
ATOM 1445 C C . THR A 1 182 ? -19.526 13.095 18.804 1.00 95.44 182 THR A C 1
ATOM 1447 O O . THR A 1 182 ? -20.408 12.270 19.057 1.00 95.44 182 THR A O 1
ATOM 1450 N N . LEU A 1 183 ? -18.576 13.379 19.704 1.00 94.50 183 LEU A N 1
ATOM 1451 C CA . LEU A 1 183 ? -18.590 12.759 21.031 1.00 94.50 183 LEU A CA 1
ATOM 1452 C C . LEU A 1 183 ? -19.794 13.257 21.843 1.00 94.50 183 LEU A C 1
ATOM 1454 O O . LEU A 1 183 ? -19.831 14.403 22.290 1.00 94.50 183 LEU A O 1
ATOM 1458 N N . HIS A 1 184 ? -20.763 12.371 22.060 1.00 96.25 184 HIS A N 1
ATOM 1459 C CA . HIS A 1 184 ? -21.978 12.703 22.793 1.00 96.25 184 HIS A CA 1
ATOM 1460 C C . HIS A 1 184 ? -21.707 12.930 24.290 1.00 96.25 184 HIS A C 1
ATOM 1462 O O . HIS A 1 184 ? -20.965 12.170 24.920 1.00 96.25 184 HIS A O 1
ATOM 1468 N N . LYS A 1 185 ? -22.389 13.914 24.894 1.00 94.75 185 LYS A N 1
ATOM 1469 C CA . LYS A 1 185 ? -22.187 14.302 26.301 1.00 94.75 185 LYS A CA 1
ATOM 1470 C C . LYS A 1 185 ? -22.393 13.149 27.293 1.00 94.75 185 LYS A C 1
ATOM 1472 O O . LYS A 1 185 ? -21.668 13.034 28.270 1.00 94.75 185 LYS A O 1
ATOM 1477 N N . GLN A 1 186 ? -23.350 12.257 27.036 1.00 94.00 186 GLN A N 1
ATOM 1478 C CA . GLN A 1 186 ? -23.559 11.089 27.907 1.00 94.00 186 GLN A CA 1
ATOM 1479 C C . GLN A 1 186 ? -22.347 10.150 27.926 1.00 94.00 186 GLN A C 1
ATOM 1481 O O . GLN A 1 186 ? -22.038 9.583 28.968 1.00 94.00 186 GLN A O 1
ATOM 1486 N N . ILE A 1 187 ? -21.642 10.010 26.797 1.00 95.31 187 ILE A N 1
ATOM 1487 C CA . ILE A 1 187 ? -20.417 9.208 26.726 1.00 95.31 187 ILE A CA 1
ATOM 1488 C C . ILE A 1 187 ? -19.291 9.941 27.452 1.00 95.31 187 ILE A C 1
ATOM 1490 O O . ILE A 1 187 ? -18.582 9.328 28.249 1.00 95.31 187 ILE A O 1
ATOM 1494 N N . SER A 1 188 ? -19.137 11.250 27.217 1.00 95.25 188 SER A N 1
ATOM 1495 C CA . SER A 1 188 ? -18.078 12.027 27.866 1.00 95.25 188 SER A CA 1
ATOM 1496 C C . SER A 1 188 ? -18.241 12.077 29.382 1.00 95.25 188 SER A C 1
ATOM 1498 O O . SER A 1 188 ? -17.266 11.881 30.097 1.00 95.25 188 SER A O 1
ATOM 1500 N N . ASP A 1 189 ? -19.460 12.275 29.882 1.00 94.44 189 ASP A N 1
ATOM 1501 C CA . ASP A 1 189 ? -19.732 12.336 31.319 1.00 94.44 189 ASP A CA 1
ATOM 1502 C C . ASP A 1 189 ? -19.512 10.962 31.973 1.00 94.44 189 ASP A C 1
ATOM 1504 O O . ASP A 1 189 ? -18.852 10.874 33.010 1.00 94.44 189 ASP A O 1
ATOM 1508 N N . HIS A 1 190 ? -19.985 9.880 31.340 1.00 94.62 190 HIS A N 1
ATOM 1509 C CA . HIS A 1 190 ? -19.831 8.522 31.867 1.00 94.62 190 HIS A CA 1
ATOM 1510 C C . HIS A 1 190 ? -18.362 8.069 31.898 1.00 94.62 190 HIS A C 1
ATOM 1512 O O . HIS A 1 190 ? -17.893 7.541 32.906 1.00 94.62 190 HIS A O 1
ATOM 1518 N N . LEU A 1 191 ? -17.602 8.336 30.831 1.00 94.06 191 LEU A N 1
ATOM 1519 C CA . LEU A 1 191 ? -16.176 7.997 30.751 1.00 94.06 191 LEU A CA 1
ATOM 1520 C C . LEU A 1 191 ? -15.258 9.058 31.383 1.00 94.06 191 LEU A C 1
ATOM 1522 O O . LEU A 1 191 ? -14.039 8.891 31.372 1.00 94.06 191 LEU A O 1
ATOM 1526 N N . LYS A 1 192 ? -15.825 10.140 31.933 1.00 94.31 192 LYS A N 1
ATOM 1527 C CA . LYS A 1 192 ? -15.104 11.281 32.527 1.00 94.31 192 LYS A CA 1
ATOM 1528 C C . LYS A 1 192 ? -14.097 11.928 31.564 1.00 94.31 192 LYS A C 1
ATOM 1530 O O . LYS A 1 192 ? -12.989 12.305 31.942 1.00 94.31 192 LYS A O 1
ATOM 1535 N N . ILE A 1 193 ? -14.492 12.070 30.301 1.00 94.44 193 ILE A N 1
ATOM 1536 C CA . ILE A 1 193 ? -13.726 12.761 29.263 1.00 94.44 193 ILE A CA 1
ATOM 1537 C C . ILE A 1 193 ? -14.016 14.261 29.355 1.00 94.44 193 ILE A C 1
ATOM 1539 O O . ILE A 1 193 ? -15.100 14.721 29.009 1.00 94.44 193 ILE A O 1
ATOM 1543 N N . HIS A 1 194 ? -13.029 15.036 29.801 1.00 91.44 194 HIS A N 1
ATOM 1544 C CA . HIS A 1 194 ? -13.160 16.492 29.950 1.00 91.44 194 HIS A CA 1
ATOM 1545 C C . HIS A 1 194 ? -12.751 17.287 28.703 1.00 91.44 194 HIS A C 1
ATOM 1547 O O . HIS A 1 194 ? -13.134 18.445 28.564 1.00 91.44 194 HIS A O 1
ATOM 1553 N N . SER A 1 195 ? -11.963 16.685 27.810 1.00 93.00 195 SER A N 1
ATOM 1554 C CA . SER A 1 195 ? -11.517 17.297 26.557 1.00 93.00 195 SER A CA 1
ATOM 1555 C C . SER A 1 195 ? -11.525 16.250 25.452 1.00 93.00 195 SER A C 1
ATOM 1557 O O . SER A 1 195 ? -10.871 15.211 25.570 1.00 93.00 195 SER A O 1
ATOM 1559 N N . ILE A 1 196 ? -12.281 16.536 24.392 1.00 90.25 196 ILE A N 1
ATOM 1560 C CA . ILE A 1 196 ? -12.380 15.675 23.213 1.00 90.25 196 ILE A CA 1
ATOM 1561 C C . ILE A 1 196 ? -11.038 15.587 22.486 1.00 90.25 196 ILE A C 1
ATOM 1563 O O . ILE A 1 196 ? -10.623 14.490 22.129 1.00 90.25 196 ILE A O 1
ATOM 1567 N N . ASP A 1 197 ? -10.321 16.707 22.374 1.00 89.44 197 ASP A N 1
ATOM 1568 C CA . ASP A 1 197 ? -9.017 16.765 21.714 1.00 89.44 197 ASP A CA 1
ATOM 1569 C C . ASP A 1 197 ? -7.998 15.914 22.474 1.00 89.44 197 ASP A C 1
ATOM 1571 O O . ASP A 1 197 ? -7.343 15.055 21.891 1.00 89.44 197 ASP A O 1
ATOM 1575 N N . ASN A 1 198 ? -7.948 16.040 23.806 1.00 90.50 198 ASN A N 1
ATOM 1576 C CA . ASN A 1 198 ? -7.049 15.222 24.626 1.00 90.50 198 ASN A CA 1
ATOM 1577 C C . ASN A 1 198 ? -7.413 13.732 24.570 1.00 90.50 198 ASN A C 1
ATOM 1579 O O . ASN A 1 198 ? -6.526 12.877 24.625 1.00 90.50 198 ASN A O 1
ATOM 1583 N N . ALA A 1 199 ? -8.706 13.403 24.485 1.00 90.62 199 ALA A N 1
ATOM 1584 C CA . ALA A 1 199 ? -9.157 12.023 24.355 1.00 90.62 199 ALA A CA 1
ATOM 1585 C C . ALA A 1 199 ? -8.777 11.428 22.996 1.00 90.62 199 ALA A C 1
ATOM 1587 O O . ALA A 1 199 ? -8.266 10.312 22.957 1.00 90.62 199 ALA A O 1
ATOM 1588 N N . VAL A 1 200 ? -8.965 12.172 21.902 1.00 92.62 200 VAL A N 1
ATOM 1589 C CA . VAL A 1 200 ? -8.562 11.754 20.551 1.00 92.62 200 VAL A CA 1
ATOM 1590 C C . VAL A 1 200 ? -7.047 11.565 20.478 1.00 92.62 200 VAL A C 1
ATOM 1592 O O . VAL A 1 200 ? -6.595 10.503 20.052 1.00 92.62 200 VAL A O 1
ATOM 1595 N N . GLU A 1 201 ? -6.260 12.519 20.978 1.00 89.56 201 GLU A N 1
ATOM 1596 C CA . GLU A 1 201 ? -4.798 12.385 21.030 1.00 89.56 201 GLU A CA 1
ATOM 1597 C C . GLU A 1 201 ? -4.359 11.187 21.883 1.00 89.56 201 GLU A C 1
ATOM 1599 O O . GLU A 1 201 ? -3.440 10.456 21.518 1.00 89.56 201 GLU A O 1
ATOM 1604 N N . SER A 1 202 ? -5.071 10.897 22.976 1.00 89.31 202 SER A N 1
ATOM 1605 C CA . SER A 1 202 ? -4.819 9.695 23.779 1.00 89.31 202 SER A CA 1
ATOM 1606 C C . SER A 1 202 ? -5.170 8.404 23.035 1.00 89.31 202 SER A C 1
ATOM 1608 O O . SER A 1 202 ? -4.409 7.442 23.110 1.00 89.31 202 SER A O 1
ATOM 1610 N N . LEU A 1 203 ? -6.289 8.366 22.301 1.00 90.44 203 LEU A N 1
ATOM 1611 C CA . LEU A 1 203 ? -6.716 7.201 21.513 1.00 90.44 203 LEU A CA 1
ATOM 1612 C C . LEU A 1 203 ? -5.718 6.867 20.403 1.00 90.44 203 LEU A C 1
ATOM 1614 O O . LEU A 1 203 ? -5.383 5.696 20.215 1.00 90.44 203 LEU A O 1
ATOM 1618 N N . LYS A 1 204 ? -5.177 7.885 19.723 1.00 88.69 204 LYS A N 1
ATOM 1619 C CA . LYS A 1 204 ? -4.164 7.718 18.669 1.00 88.69 204 LYS A CA 1
ATOM 1620 C C . LYS A 1 204 ? -2.925 6.953 19.153 1.00 88.69 204 LYS A C 1
ATOM 1622 O O . LYS A 1 204 ? -2.316 6.219 18.377 1.00 88.69 204 LYS A O 1
ATOM 1627 N N . ARG A 1 205 ? -2.588 7.027 20.447 1.00 86.81 205 ARG A N 1
ATOM 1628 C CA . ARG A 1 205 ? -1.453 6.291 21.043 1.00 86.81 205 ARG A CA 1
ATOM 1629 C C . ARG A 1 205 ? -1.642 4.770 21.074 1.00 86.81 205 ARG A C 1
ATOM 1631 O O . ARG A 1 205 ? -0.661 4.045 21.206 1.00 86.81 205 ARG A O 1
ATOM 1638 N N . TYR A 1 206 ? -2.872 4.281 20.922 1.00 85.75 206 TYR A N 1
ATOM 1639 C CA . TYR A 1 206 ? -3.202 2.850 20.906 1.00 85.75 206 TYR A CA 1
ATOM 1640 C C . TYR A 1 206 ? -3.232 2.244 19.495 1.00 85.75 206 TYR A C 1
ATOM 1642 O O . TYR A 1 206 ? -3.515 1.056 19.347 1.00 85.75 206 TYR A O 1
ATOM 1650 N N . VAL A 1 207 ? -2.931 3.027 18.452 1.00 83.81 207 VAL A N 1
ATOM 1651 C CA . VAL A 1 207 ? -2.835 2.538 17.072 1.00 83.81 207 VAL A CA 1
ATOM 1652 C C . VAL A 1 207 ? -1.429 2.750 16.515 1.00 83.81 207 VAL A C 1
ATOM 1654 O O . VAL A 1 207 ? -0.823 3.798 16.740 1.00 83.81 207 VAL A O 1
ATOM 1657 N N . GLY A 1 208 ? -0.914 1.754 15.790 1.00 78.38 208 GLY A N 1
ATOM 1658 C CA . GLY A 1 208 ? 0.380 1.835 15.093 1.00 78.38 208 GLY A CA 1
ATOM 1659 C C . GLY A 1 208 ? 0.295 2.392 13.671 1.00 78.38 208 GLY A C 1
ATOM 1660 O O . GLY A 1 208 ? 1.303 2.771 13.092 1.00 78.38 208 GLY A O 1
ATOM 1661 N N . SER A 1 209 ? -0.909 2.456 13.098 1.00 79.06 209 SER A N 1
ATOM 1662 C CA . SER A 1 209 ? -1.130 3.019 11.765 1.00 79.06 209 SER A CA 1
ATOM 1663 C C . SER A 1 209 ? -1.005 4.542 11.791 1.00 79.06 209 SER A C 1
ATOM 1665 O O . SER A 1 209 ? -1.863 5.222 12.358 1.00 79.06 209 SER A O 1
ATOM 1667 N N . LEU A 1 210 ? 0.027 5.073 11.127 1.00 73.19 210 LEU A N 1
ATOM 1668 C CA . LEU A 1 210 ? 0.217 6.514 10.925 1.00 73.19 210 LEU A CA 1
ATOM 1669 C C . LEU A 1 210 ? -0.966 7.147 10.184 1.00 73.19 210 LEU A C 1
ATOM 1671 O O . LEU A 1 210 ? -1.407 8.235 10.541 1.00 73.19 210 LEU A O 1
ATOM 1675 N N . HIS A 1 211 ? -1.547 6.427 9.221 1.00 77.56 211 HIS A N 1
ATOM 1676 C CA . HIS A 1 211 ? -2.739 6.883 8.511 1.00 77.56 211 HIS A CA 1
ATOM 1677 C C . HIS A 1 211 ? -3.914 7.126 9.471 1.00 77.56 211 HIS A C 1
ATOM 1679 O O . HIS A 1 211 ? -4.505 8.200 9.447 1.00 77.56 211 HIS A O 1
ATOM 1685 N N . LEU A 1 212 ? -4.192 6.184 10.385 1.00 81.62 212 LEU A N 1
ATOM 1686 C CA . LEU A 1 212 ? -5.262 6.350 11.378 1.00 81.62 212 LEU A CA 1
ATOM 1687 C C . LEU A 1 212 ? -4.962 7.485 12.368 1.00 81.62 212 LEU A C 1
ATOM 1689 O O . LEU A 1 212 ? -5.874 8.206 12.774 1.00 81.62 212 LEU A O 1
ATOM 1693 N N . ARG A 1 213 ? -3.691 7.691 12.739 1.00 81.69 213 ARG A N 1
ATOM 1694 C CA . ARG A 1 213 ? -3.284 8.831 13.584 1.00 81.69 213 ARG A CA 1
ATOM 1695 C C . ARG A 1 213 ? -3.505 10.182 12.905 1.00 81.69 213 ARG A C 1
ATOM 1697 O O . ARG A 1 213 ? -3.827 11.148 13.594 1.00 81.69 213 ARG A O 1
ATOM 1704 N N . GLY A 1 214 ? -3.362 10.229 11.582 1.00 80.44 214 GLY A N 1
ATOM 1705 C CA . GLY A 1 214 ? -3.636 11.406 10.760 1.00 80.44 214 GLY A CA 1
ATOM 1706 C C . GLY A 1 214 ? -5.123 11.675 10.514 1.00 80.44 214 GLY A C 1
ATOM 1707 O O . GLY A 1 214 ? -5.465 12.760 10.048 1.00 80.44 214 GLY A O 1
ATOM 1708 N N . CYS A 1 215 ? -6.017 10.731 10.831 1.00 84.38 215 CYS A N 1
ATOM 1709 C CA . CYS A 1 215 ? -7.454 10.946 10.692 1.00 84.38 215 CYS A CA 1
ATOM 1710 C C . CYS A 1 215 ? -7.973 12.021 11.657 1.00 84.38 215 CYS A C 1
ATOM 1712 O O . CYS A 1 215 ? -7.475 12.203 12.775 1.00 84.38 215 CYS A O 1
ATOM 1714 N N . ASP A 1 216 ? -9.025 12.702 11.215 1.00 89.31 216 ASP A N 1
ATOM 1715 C CA . ASP A 1 216 ? -9.683 13.766 11.956 1.00 89.31 216 ASP A CA 1
ATOM 1716 C C . ASP A 1 216 ? -10.460 13.248 13.184 1.00 89.31 216 ASP A C 1
ATOM 1718 O O . ASP A 1 216 ? -10.773 12.062 13.332 1.00 89.31 216 ASP A O 1
ATOM 1722 N N . SER A 1 217 ? -10.771 14.159 14.111 1.00 92.19 217 SER A N 1
ATOM 1723 C CA . SER A 1 217 ? -11.504 13.833 15.341 1.00 92.19 217 SER A CA 1
ATOM 1724 C C . SER A 1 217 ? -12.853 13.133 15.100 1.00 92.19 217 SER A C 1
ATOM 1726 O O . SER A 1 217 ? -13.159 12.218 15.870 1.00 92.19 217 SER A O 1
ATOM 1728 N N . PRO A 1 218 ? -13.661 13.475 14.071 1.00 94.06 218 PRO A N 1
ATOM 1729 C CA . PRO A 1 218 ? -14.899 12.758 13.757 1.00 94.06 218 PRO A CA 1
ATOM 1730 C C . PRO A 1 218 ? -14.723 11.249 13.563 1.00 94.06 218 PRO A C 1
ATOM 1732 O O . PRO A 1 218 ? -15.550 10.480 14.061 1.00 94.06 218 PRO A O 1
ATOM 1735 N N . LEU A 1 219 ? -13.645 10.798 12.909 1.00 95.00 219 LEU A N 1
ATOM 1736 C CA . LEU A 1 219 ? -13.383 9.366 12.741 1.00 95.00 219 LEU A CA 1
ATOM 1737 C C . LEU A 1 219 ? -13.188 8.672 14.092 1.00 95.00 219 LEU A C 1
ATOM 1739 O O . LEU A 1 219 ? -13.829 7.656 14.380 1.00 95.00 219 LEU A O 1
ATOM 1743 N N . TRP A 1 220 ? -12.370 9.268 14.959 1.00 95.94 220 TRP A N 1
ATOM 1744 C CA . TRP A 1 220 ? -12.100 8.755 16.302 1.00 95.94 220 TRP A CA 1
ATOM 1745 C C . TRP A 1 220 ? -13.333 8.788 17.212 1.00 95.94 220 TRP A C 1
ATOM 1747 O O . TRP A 1 220 ? -13.591 7.826 17.937 1.00 95.94 220 TRP A O 1
ATOM 1757 N N . CYS A 1 221 ? -14.142 9.846 17.137 1.00 96.38 221 CYS A N 1
ATOM 1758 C CA . CYS A 1 221 ? -15.390 9.967 17.896 1.00 96.38 221 CYS A CA 1
ATOM 1759 C C . CYS A 1 221 ? -16.428 8.934 17.454 1.00 96.38 221 CYS A C 1
ATOM 1761 O O . CYS A 1 221 ? -17.089 8.316 18.292 1.00 96.38 221 CYS A O 1
ATOM 1763 N N . THR A 1 222 ? -16.530 8.703 16.145 1.00 97.62 222 THR A N 1
ATOM 1764 C CA . THR A 1 222 ? -17.411 7.689 15.560 1.00 97.62 222 THR A CA 1
ATOM 1765 C C . THR A 1 222 ? -16.995 6.291 16.011 1.00 97.62 222 THR A C 1
ATOM 1767 O O . THR A 1 222 ? -17.822 5.538 16.528 1.00 97.62 222 THR A O 1
ATOM 1770 N N . ALA A 1 223 ? -15.704 5.958 15.909 1.00 96.62 223 ALA A N 1
ATOM 1771 C CA . ALA A 1 223 ? -15.176 4.669 16.350 1.00 96.62 223 ALA A CA 1
ATOM 1772 C C . ALA A 1 223 ? -15.367 4.438 17.861 1.00 96.62 223 ALA A C 1
ATOM 1774 O O . ALA A 1 223 ? -15.793 3.352 18.275 1.00 96.62 223 ALA A O 1
ATOM 1775 N N . LEU A 1 224 ? -15.114 5.461 18.688 1.00 96.56 224 LEU A N 1
ATOM 1776 C CA . LEU A 1 224 ? -15.330 5.395 20.135 1.00 96.56 224 LEU A CA 1
ATOM 1777 C C . LEU A 1 224 ? -16.813 5.193 20.469 1.00 96.56 224 LEU A C 1
ATOM 1779 O O . LEU A 1 224 ? -17.137 4.339 21.290 1.00 96.56 224 LEU A O 1
ATOM 1783 N N . THR A 1 225 ? -17.712 5.918 19.802 1.00 97.44 225 THR A N 1
ATOM 1784 C CA . THR A 1 225 ? -19.165 5.815 20.013 1.00 97.44 225 THR A CA 1
ATOM 1785 C C . THR A 1 225 ? -19.685 4.424 19.658 1.00 97.44 225 THR A C 1
ATOM 1787 O O . THR A 1 225 ? -20.384 3.804 20.458 1.00 97.44 225 THR A O 1
ATOM 1790 N N . VAL A 1 226 ? -19.281 3.879 18.506 1.00 97.62 226 VAL A N 1
ATOM 1791 C CA . VAL A 1 226 ? -19.638 2.508 18.099 1.00 97.62 226 VAL A CA 1
ATOM 1792 C C . VAL A 1 226 ? -19.115 1.480 19.106 1.00 97.62 226 VAL A C 1
ATOM 1794 O O . VAL A 1 226 ? -19.832 0.547 19.472 1.00 97.62 226 VAL A O 1
ATOM 1797 N N . THR A 1 227 ? -17.878 1.651 19.579 1.00 96.31 227 THR A N 1
ATOM 1798 C CA . THR A 1 227 ? -17.265 0.756 20.575 1.00 96.31 227 THR A CA 1
ATOM 1799 C C . THR A 1 227 ? -17.997 0.823 21.911 1.00 96.31 227 THR A C 1
ATOM 1801 O O . THR A 1 227 ? -18.279 -0.215 22.513 1.00 96.31 227 THR A O 1
ATOM 1804 N N . TYR A 1 228 ? -18.354 2.030 22.350 1.00 96.62 228 TYR A N 1
ATOM 1805 C CA . TYR A 1 228 ? -19.121 2.264 23.564 1.00 96.62 228 TYR A CA 1
ATOM 1806 C C . TYR A 1 228 ? -20.495 1.592 23.489 1.00 96.62 228 TYR A C 1
ATOM 1808 O O . TYR A 1 228 ? -20.819 0.800 24.367 1.00 96.62 228 TYR A O 1
ATOM 1816 N N . LEU A 1 229 ? -21.265 1.813 22.417 1.00 96.06 229 LEU A N 1
ATOM 1817 C CA . LEU A 1 229 ? -22.593 1.207 22.239 1.00 96.06 229 LEU A CA 1
ATOM 1818 C C . LEU A 1 229 ? -22.530 -0.327 22.299 1.00 96.06 229 LEU A C 1
ATOM 1820 O O . LEU A 1 229 ? -23.290 -0.953 23.033 1.00 96.06 229 LEU A O 1
ATOM 1824 N N . LYS A 1 230 ? -21.561 -0.937 21.608 1.00 95.31 230 LYS A N 1
ATOM 1825 C CA . LYS A 1 230 ? -21.378 -2.399 21.596 1.00 95.31 230 LYS A CA 1
ATOM 1826 C C . LYS A 1 230 ? -20.936 -2.974 22.945 1.00 95.31 230 LYS A C 1
ATOM 1828 O O . LYS A 1 230 ? -21.286 -4.105 23.270 1.00 95.31 230 LYS A O 1
ATOM 1833 N N . THR A 1 231 ? -20.141 -2.225 23.707 1.00 93.25 231 THR A N 1
ATOM 1834 C CA . THR A 1 231 ? -19.523 -2.716 24.952 1.00 93.25 231 THR A CA 1
ATOM 1835 C C . THR A 1 231 ? -20.397 -2.454 26.175 1.00 93.25 231 THR A C 1
ATOM 1837 O O . THR A 1 231 ? -20.529 -3.315 27.044 1.00 93.25 231 THR A O 1
ATOM 1840 N N . VAL A 1 232 ? -20.982 -1.260 26.235 1.00 94.56 232 VAL A N 1
ATOM 1841 C CA . VAL A 1 232 ? -21.697 -0.713 27.393 1.00 94.56 232 VAL A CA 1
ATOM 1842 C C . VAL A 1 232 ? -23.209 -0.888 27.261 1.00 94.56 232 VAL A C 1
ATOM 1844 O O . VAL A 1 232 ? -23.903 -0.928 28.265 1.00 94.56 232 VAL A O 1
ATOM 1847 N N . LEU A 1 233 ? -23.739 -1.049 26.048 1.00 92.75 233 LEU A N 1
ATOM 1848 C CA . LEU A 1 233 ? -25.174 -1.235 25.812 1.00 92.75 233 LEU A CA 1
ATOM 1849 C C . LEU A 1 233 ? -25.462 -2.499 24.972 1.00 92.75 233 LEU A C 1
ATOM 1851 O O . LEU A 1 233 ? -26.242 -2.432 24.019 1.00 92.75 233 LEU A O 1
ATOM 1855 N N . PRO A 1 234 ? -24.855 -3.668 25.278 1.00 91.38 234 PRO A N 1
ATOM 1856 C CA . PRO A 1 234 ? -25.000 -4.862 24.442 1.00 91.38 234 PRO A CA 1
ATOM 1857 C C . PRO A 1 234 ? -26.454 -5.348 24.349 1.00 91.38 234 PRO A C 1
ATOM 1859 O O . PRO A 1 234 ? -26.871 -5.819 23.295 1.00 91.38 234 PRO A O 1
ATOM 1862 N N . ASP A 1 235 ? -27.246 -5.166 25.409 1.00 90.12 235 ASP A N 1
ATOM 1863 C CA . ASP A 1 235 ? -28.648 -5.597 25.462 1.00 90.12 235 ASP A CA 1
ATOM 1864 C C . ASP A 1 235 ? -29.589 -4.676 24.657 1.00 90.12 235 ASP A C 1
ATOM 1866 O O . ASP A 1 235 ? -30.719 -5.045 24.338 1.00 90.12 235 ASP A O 1
ATOM 1870 N N . CYS A 1 236 ? -29.102 -3.500 24.246 1.00 90.38 236 CYS A N 1
ATOM 1871 C CA . CYS A 1 236 ? -29.820 -2.526 23.423 1.00 90.38 236 CYS A CA 1
ATOM 1872 C C . CYS A 1 236 ? -29.517 -2.664 21.919 1.00 90.38 236 CYS A C 1
ATOM 1874 O O . CYS A 1 236 ? -29.682 -1.694 21.179 1.00 90.38 236 CYS A O 1
ATOM 1876 N N . GLU A 1 237 ? -29.057 -3.830 21.440 1.00 92.81 237 GLU A N 1
ATOM 1877 C CA . GLU A 1 237 ? -28.611 -4.012 20.043 1.00 92.81 237 GLU A CA 1
ATOM 1878 C C . GLU A 1 237 ? -29.624 -3.496 19.017 1.00 92.81 237 GLU A C 1
ATOM 1880 O O . GLU A 1 237 ? -29.249 -2.832 18.053 1.00 92.81 237 GLU A O 1
ATOM 1885 N N . LYS A 1 238 ? -30.917 -3.745 19.240 1.00 93.00 238 LYS A N 1
ATOM 1886 C CA . LYS A 1 238 ? -31.982 -3.309 18.325 1.00 93.00 238 LYS A CA 1
ATOM 1887 C C . LYS A 1 238 ? -32.019 -1.792 18.120 1.00 93.00 238 LYS A C 1
ATOM 1889 O O . LYS A 1 238 ? -32.379 -1.356 17.031 1.00 93.00 238 LYS A O 1
ATOM 1894 N N . GLU A 1 239 ? -31.638 -1.019 19.134 1.00 91.56 239 GLU A N 1
ATOM 1895 C CA . GLU A 1 239 ? -31.622 0.444 19.088 1.00 91.56 239 GLU A CA 1
ATOM 1896 C C . GLU A 1 239 ? -30.387 0.956 18.338 1.00 91.56 239 GLU A C 1
ATOM 1898 O O . GLU A 1 239 ? -30.499 1.779 17.429 1.00 91.56 239 GLU A O 1
ATOM 1903 N N . TRP A 1 240 ? -29.196 0.449 18.680 1.00 94.94 240 TRP A N 1
ATOM 1904 C CA . TRP A 1 240 ? -27.949 1.007 18.151 1.00 94.94 240 TRP A CA 1
ATOM 1905 C C . TRP A 1 240 ? -27.458 0.385 16.851 1.00 94.94 240 TRP A C 1
ATOM 1907 O O . TRP A 1 240 ? -26.676 1.016 16.136 1.00 94.94 240 TRP A O 1
ATOM 1917 N N . LYS A 1 241 ? -27.892 -0.830 16.507 1.00 96.50 241 LYS A N 1
ATOM 1918 C CA . LYS A 1 241 ? -27.382 -1.555 15.336 1.00 96.50 241 LYS A CA 1
ATOM 1919 C C . LYS A 1 241 ? -27.520 -0.772 14.027 1.00 96.50 241 LYS A C 1
ATOM 1921 O O . LYS A 1 241 ? -26.495 -0.618 13.361 1.00 96.50 241 LYS A O 1
ATOM 1926 N N . PRO A 1 242 ? -28.684 -0.184 13.685 1.00 97.06 242 PRO A N 1
ATOM 1927 C CA . PRO A 1 242 ? -28.809 0.586 12.448 1.00 97.06 242 PRO A CA 1
ATOM 1928 C C . PRO A 1 242 ? -27.869 1.799 12.404 1.00 97.06 242 PRO A C 1
ATOM 1930 O O . PRO A 1 242 ? -27.338 2.143 11.350 1.00 97.06 242 PRO A O 1
ATOM 1933 N N . ALA A 1 243 ? -27.649 2.454 13.547 1.00 97.19 243 ALA A N 1
ATOM 1934 C CA . ALA A 1 243 ? -26.744 3.594 13.638 1.00 97.19 243 ALA A CA 1
ATOM 1935 C C . ALA A 1 243 ? -25.279 3.159 13.481 1.00 97.19 243 ALA A C 1
ATOM 1937 O O . ALA A 1 243 ? -24.534 3.755 12.703 1.00 97.19 243 ALA A O 1
ATOM 1938 N N . CYS A 1 244 ? -24.883 2.065 14.133 1.00 97.44 244 CYS A N 1
ATOM 1939 C CA . CYS A 1 244 ? -23.550 1.483 13.995 1.00 97.44 244 CYS A CA 1
ATOM 1940 C C . CYS A 1 244 ? -23.253 0.984 12.570 1.00 97.44 244 CYS A C 1
ATOM 1942 O O . CYS A 1 244 ? -22.113 1.090 12.129 1.00 97.44 244 CYS A O 1
ATOM 1944 N N . GLU A 1 245 ? -24.241 0.465 11.835 1.00 97.62 245 GLU A N 1
ATOM 1945 C CA . GLU A 1 245 ? -24.078 0.042 10.432 1.00 97.62 245 GLU A CA 1
ATOM 1946 C C . GLU A 1 245 ? -23.840 1.232 9.492 1.00 97.62 245 GLU A C 1
ATOM 1948 O O . GLU A 1 245 ? -22.956 1.180 8.629 1.00 97.62 245 GLU A O 1
ATOM 1953 N N . ARG A 1 246 ? -24.565 2.340 9.696 1.00 97.88 246 ARG A N 1
ATOM 1954 C CA . ARG A 1 246 ? -24.307 3.597 8.974 1.00 97.88 246 ARG A CA 1
ATOM 1955 C C . ARG A 1 246 ? -22.923 4.155 9.291 1.00 97.88 246 ARG A C 1
ATOM 1957 O O . ARG A 1 246 ? -22.193 4.503 8.371 1.00 97.88 246 ARG A O 1
ATOM 1964 N N . ALA A 1 247 ? -22.541 4.163 10.568 1.00 97.81 247 ALA A N 1
ATOM 1965 C CA . ALA A 1 247 ? -21.212 4.588 10.998 1.00 97.81 247 ALA A CA 1
ATOM 1966 C C . ALA A 1 247 ? -20.105 3.719 10.388 1.00 97.81 247 ALA A C 1
ATOM 1968 O O . ALA A 1 247 ? -19.114 4.247 9.898 1.00 97.81 247 ALA A O 1
ATOM 1969 N N . ALA A 1 248 ? -20.281 2.394 10.350 1.00 95.38 248 ALA A N 1
ATOM 1970 C CA . ALA A 1 248 ? -19.325 1.489 9.714 1.00 95.38 248 ALA A CA 1
ATOM 1971 C C . ALA A 1 248 ? -19.206 1.746 8.203 1.00 95.38 248 ALA A C 1
ATOM 1973 O O . ALA A 1 248 ? -18.098 1.759 7.671 1.00 95.38 248 ALA A O 1
ATOM 1974 N N . SER A 1 249 ? -20.331 2.003 7.530 1.00 95.75 249 SER A N 1
ATOM 1975 C CA . SER A 1 249 ? -20.343 2.361 6.107 1.00 95.75 249 SER A CA 1
ATOM 1976 C C . SER A 1 249 ? -19.609 3.681 5.858 1.00 95.75 249 SER A C 1
ATOM 1978 O O . SER A 1 249 ? -18.785 3.751 4.951 1.00 95.75 249 SER A O 1
ATOM 1980 N N . TRP A 1 250 ? -19.837 4.696 6.695 1.00 96.62 250 TRP A N 1
ATOM 1981 C CA . TRP A 1 250 ? -19.123 5.973 6.630 1.00 96.62 250 TRP A CA 1
ATOM 1982 C C . TRP A 1 250 ? -17.617 5.813 6.895 1.00 96.62 250 TRP A C 1
ATOM 1984 O O . TRP A 1 250 ? -16.817 6.330 6.121 1.00 96.62 250 TRP A O 1
ATOM 1994 N N . ILE A 1 251 ? -17.214 5.031 7.910 1.00 92.69 251 ILE A N 1
ATOM 1995 C CA . ILE A 1 251 ? -15.795 4.738 8.195 1.00 92.69 251 ILE A CA 1
ATOM 1996 C C . ILE A 1 251 ? -15.132 4.041 7.001 1.00 92.69 251 ILE A C 1
ATOM 1998 O O . ILE A 1 251 ? -14.007 4.373 6.663 1.00 92.69 251 ILE A O 1
ATOM 2002 N N . SER A 1 252 ? -15.815 3.104 6.334 1.00 87.75 252 SER A N 1
ATOM 2003 C CA . SER A 1 252 ? -15.244 2.366 5.192 1.00 87.75 252 SER A CA 1
ATOM 2004 C C . SER A 1 252 ? -14.979 3.219 3.944 1.00 87.75 252 SER A C 1
ATOM 2006 O O . SER A 1 252 ? -14.331 2.753 3.011 1.00 87.75 252 SER A O 1
ATOM 2008 N N . GLN A 1 253 ? -15.506 4.445 3.914 1.00 85.31 253 GLN A N 1
ATOM 2009 C CA . GLN A 1 253 ? -15.312 5.413 2.833 1.00 85.31 253 GLN A CA 1
ATOM 2010 C C . GLN A 1 253 ? -14.184 6.416 3.133 1.00 85.31 253 GLN A C 1
ATOM 2012 O O . GLN A 1 253 ? -13.935 7.296 2.308 1.00 85.31 253 GLN A O 1
ATOM 2017 N N . LYS A 1 254 ? -13.553 6.324 4.310 1.00 73.44 254 LYS A N 1
ATOM 2018 C CA . LYS A 1 254 ? -12.425 7.156 4.748 1.00 73.44 254 LYS A CA 1
ATOM 2019 C C . LYS A 1 254 ? -11.108 6.430 4.520 1.00 73.44 254 LYS A C 1
ATOM 2021 O O . LYS A 1 254 ? -10.166 7.132 4.099 1.00 73.44 254 LYS A O 1
#

Foldseek 3Di:
DQVVLLVVDDLVLLLLLLVQADPQLFHDQVSCVSVPPLRVGLVVLLVQLLVQADDPVLSVDDSSLLRLLLSLLCCVRNVVVNCVNCVVSSVSSVVVNCVVVVDPVSSVSSNVSSVVSSVVSVVVVCVVVVVDPDPPPPPLQADDDDDDPVVVVVVLVVLQVPDDLVVLQVQLVQADPQLWHDQDPVNCVSVVPPDLVVVLCVVLSNDPDPVSNPDDSRLVNLVVSLVCCCRRVVVNCVNCVVSNVSSVVSNVVD

Secondary structure (DSSP, 8-state):
-HHHHHHT--HHHHHHHHHTB-TTSPBPHHHHHTTTTTSS-HHHHHHHHGGG---HHHHTS-HHHHHHHHHHHHHHHHSGGGHHHHHHHHHHHHHHHHHHH--HHHHHHHHHHHHHHHHHHHHHHHHHTT-S----------------HHHHHHHHHHHHHT--HHHHHHHHHT--TTS-----HHHHHHTT---HHHHHHHHHTT---HHHHHS-HHHHHHHHHHHHHHHH-GGGHHHHHHHHHHHHHHHTT-

Sequence (254 aa):
VFDYLRSKGTADLARSLCSAQESNGTFSPQTLTTLHPLIPSPKSAVESLKLFVSRPKLRNDVDSIWHTAFTIYYLKNVLMDHENEWRNSCDRASAWISERIDDAELEKELYSACDQYLIQQGVDLINKEGGITEETQEEVDVIVLQVSDETRKAVHKSLRDDVTDEVARTICNSQEKDGSFTLHKQISDHLKIHSIDNAVESLKRYVGSLHLRGCDSPLWCTALTVTYLKTVLPDCEKEWKPACERAASWISQK

pLDDT: mean 90.22, std 10.44, range [41.19, 98.31]

Radius of gyration: 26.17 Å; chains: 1; bounding box: 56×37×66 Å

Organism: NCBI:txid60492